Protein AF-A0A5B0LUA9-F1 (afdb_monomer)

Sequence (240 aa):
MILHYDILYLCTLTIVLAIPSPAPHPFPKIEVAESDEIAIFNAKPCFILGPGRVPFKPNPEVTCIEDGVRMIPPIPELSYKGINYSAIHYRPNLITTPVMSAFQIFAIDNTKRVPEQITFLTNSRELYISMDIAIRSLGNQLPYSGGHVRNSRAISKVLDFQIARLEAKIPAIEKALENMLNYCANCSVKERFDIIMRAGESGIIVDRFLDNLDKIGCLTKDQCEEEKKKLNTVKKPPSR

InterPro domains:
  IPR055567 Domain of unknown function DUF7143 [PF23631] (60-191)

pLDDT: mean 77.66, std 20.09, range [31.91, 98.25]

Solvent-accessible surface area (backbone atoms only — not comparable to full-atom values): 14651 Å² total; per-residue (Å²): 135,86,88,76,90,80,90,84,89,81,89,82,85,80,80,80,77,81,73,82,75,78,75,82,72,80,72,80,74,78,70,73,68,80,68,67,75,81,68,76,74,71,76,74,55,80,55,57,75,42,90,32,67,64,90,62,90,77,68,82,78,52,44,64,35,83,92,44,64,49,86,57,73,90,44,54,17,41,36,37,98,91,44,48,42,65,82,70,53,75,74,90,47,101,86,45,54,64,54,58,42,36,52,65,76,63,62,78,58,79,90,59,73,46,69,66,57,49,51,51,43,53,47,52,32,50,50,34,51,51,46,37,37,22,46,33,6,34,35,88,77,35,83,66,32,71,58,54,41,52,46,34,50,27,35,36,27,51,36,51,24,49,45,24,50,58,70,62,41,62,74,53,27,53,54,24,46,56,54,29,53,69,55,40,64,88,50,51,63,65,56,54,48,55,51,46,53,56,46,36,77,66,73,46,82,47,63,71,57,53,72,43,30,50,78,64,73,51,63,53,58,68,64,54,52,53,53,52,52,55,53,56,59,70,72,48,73,84,87,124

Mean predicted aligned error: 13.71 Å

Nearest PDB structures (foldseek):
  7aoi-assembly1_XI  TM=3.829E-01  e=9.136E+00  Trypanosoma brucei

Secondary structure (DSSP, 8-state):
------------------PPPPP-------------GGGTT-PPPTT--SSS---SPPPTT-EEETTS--SSTTSPEEEETTEEHHHH----BTTB-HHHHHHHHT---TTS--HHHHHHHHHHHHHHHHHHHHHHHHGGGSTTHHHHHHHHHHHHHHHHHHHHHHHT-HHHHHHHHHHHHHH-TT--HHHHHHHHHHHHTTT---HHHHTTGGGGTS--HHHHHHHHHHHHHHHS----

Foldseek 3Di:
DDDDDDDDDDDDDDDDPPDPDPDDDPDPPPPPPPPPPVVVDPPDAPLLDAQFDQPDDADNQKHFDCPDDCPFPPGGWIDHPHDILVLQPQDDDPPDDLLVSLCVSLPDDLVDLDVVSLVVLVRNLSSLSSQLSSLRSCPPVGPPSVVSNLSSVLSNLSSQLSSCLSVLDQVSNVVSLVSNLLSCLVPAPVRNLVSLVVSVVSVHPSVVVLCCNVVSHYDDSVVSVVVVVVVVVVPDDPDD

Structure (mmCIF, N/CA/C/O backbone):
data_AF-A0A5B0LUA9-F1
#
_entry.id   AF-A0A5B0LUA9-F1
#
loop_
_atom_site.group_PDB
_atom_site.id
_atom_site.type_symbol
_atom_site.label_atom_id
_atom_site.label_alt_id
_atom_site.label_comp_id
_atom_site.label_asym_id
_atom_site.label_entity_id
_atom_site.label_seq_id
_atom_site.pdbx_PDB_ins_code
_atom_site.Cartn_x
_atom_site.Cartn_y
_atom_site.Cartn_z
_atom_site.occupancy
_atom_site.B_iso_or_equiv
_atom_site.auth_seq_id
_atom_site.auth_comp_id
_atom_site.auth_asym_id
_atom_site.auth_atom_id
_atom_site.pdbx_PDB_model_num
ATOM 1 N N . MET A 1 1 ? 89.322 44.437 -43.374 1.00 35.12 1 MET A N 1
ATOM 2 C CA . MET A 1 1 ? 89.812 45.108 -42.148 1.00 35.12 1 MET A CA 1
ATOM 3 C C . MET A 1 1 ? 88.724 44.923 -41.108 1.00 35.12 1 MET A C 1
ATOM 5 O O . MET A 1 1 ? 87.675 45.517 -41.277 1.00 35.12 1 MET A O 1
ATOM 9 N N . ILE A 1 2 ? 88.725 43.882 -40.274 1.00 36.84 2 ILE A N 1
ATOM 10 C CA . ILE A 1 2 ? 89.653 43.496 -39.188 1.00 36.84 2 ILE A CA 1
ATOM 11 C C . ILE A 1 2 ? 89.905 44.621 -38.174 1.00 36.84 2 ILE A C 1
ATOM 13 O O . ILE A 1 2 ? 90.398 45.678 -38.558 1.00 36.84 2 ILE A O 1
ATOM 17 N N . LEU A 1 3 ? 89.671 44.234 -36.911 1.00 33.69 3 LEU A N 1
ATOM 18 C CA . LEU A 1 3 ? 90.106 44.771 -35.616 1.00 33.69 3 LEU A CA 1
ATOM 19 C C . LEU A 1 3 ? 89.147 45.780 -34.970 1.00 33.69 3 LEU A C 1
ATOM 21 O O . LEU A 1 3 ? 88.767 46.750 -35.603 1.00 33.69 3 LEU A O 1
ATOM 25 N N . HIS A 1 4 ? 88.770 45.683 -33.696 1.00 31.91 4 HIS A N 1
ATOM 26 C CA . HIS A 1 4 ? 88.923 44.699 -32.609 1.00 31.91 4 HIS A CA 1
ATOM 27 C C . HIS A 1 4 ? 88.473 45.448 -31.333 1.00 31.91 4 HIS A C 1
ATOM 29 O O . HIS A 1 4 ? 88.716 46.648 -31.274 1.00 31.91 4 HIS A O 1
ATOM 35 N N . TYR A 1 5 ? 87.849 44.739 -30.376 1.00 38.62 5 TYR A N 1
ATOM 36 C CA . TYR A 1 5 ? 88.167 44.727 -28.929 1.00 38.62 5 TYR A CA 1
ATOM 37 C C . TYR A 1 5 ? 88.458 46.070 -28.217 1.00 38.62 5 TYR A C 1
ATOM 39 O O . TYR A 1 5 ? 89.255 46.872 -28.670 1.00 38.62 5 TYR A O 1
ATOM 47 N N . ASP A 1 6 ? 88.045 46.348 -26.990 1.00 40.44 6 ASP A N 1
ATOM 48 C CA . ASP A 1 6 ? 87.238 45.689 -25.969 1.00 40.44 6 ASP A CA 1
ATOM 49 C C . ASP A 1 6 ? 87.252 46.663 -24.765 1.00 40.44 6 ASP A C 1
ATOM 51 O O . ASP A 1 6 ? 88.168 47.477 -24.649 1.00 40.44 6 ASP A O 1
ATOM 55 N N . ILE A 1 7 ? 86.304 46.491 -23.838 1.00 47.94 7 ILE A N 1
ATOM 56 C CA . ILE A 1 7 ? 86.423 46.800 -22.395 1.00 47.94 7 ILE A CA 1
ATOM 57 C C . ILE A 1 7 ? 86.539 48.289 -21.963 1.00 47.94 7 ILE A C 1
ATOM 59 O O . ILE A 1 7 ? 87.581 48.916 -22.100 1.00 47.94 7 ILE A O 1
ATOM 63 N N . LEU A 1 8 ? 85.529 48.799 -21.235 1.00 37.09 8 LEU A N 1
ATOM 64 C CA . LEU A 1 8 ? 85.637 49.025 -19.777 1.00 37.09 8 LEU A CA 1
ATOM 65 C C . LEU A 1 8 ? 84.304 49.436 -19.115 1.00 37.09 8 LEU A C 1
ATOM 67 O O . LEU A 1 8 ? 83.505 50.200 -19.645 1.00 37.09 8 LEU A O 1
ATOM 71 N N . TYR A 1 9 ? 84.132 48.877 -17.919 1.00 45.66 9 TYR A N 1
ATOM 72 C CA . TYR A 1 9 ? 83.071 48.991 -16.915 1.00 45.66 9 TYR A CA 1
ATOM 73 C C . TYR A 1 9 ? 82.571 50.407 -16.599 1.00 45.66 9 TYR A C 1
ATOM 75 O O . TYR A 1 9 ? 83.389 51.294 -16.382 1.00 45.66 9 TYR A O 1
ATOM 83 N N . LEU A 1 10 ? 81.266 50.557 -16.316 1.00 37.47 10 LEU A N 1
ATOM 84 C CA . LEU A 1 10 ? 80.820 51.489 -15.271 1.00 37.47 10 LEU A CA 1
ATOM 85 C C . LEU A 1 10 ? 79.489 51.087 -14.608 1.00 37.47 10 LEU A C 1
ATOM 87 O O . LEU A 1 10 ? 78.532 50.662 -15.249 1.00 37.47 10 LEU A O 1
ATOM 91 N N . CYS A 1 11 ? 79.508 51.218 -13.284 1.00 39.72 11 CYS A N 1
ATOM 92 C CA . CYS A 1 11 ? 78.552 50.816 -12.260 1.00 39.72 11 CYS A CA 1
ATOM 93 C C . CYS A 1 11 ? 77.076 51.151 -12.525 1.00 39.72 11 CYS A C 1
ATOM 95 O O . CYS A 1 11 ? 76.712 52.316 -12.672 1.00 39.72 11 CYS A O 1
ATOM 97 N N . THR A 1 12 ? 76.200 50.152 -12.392 1.00 40.69 12 THR A N 1
ATOM 98 C CA . THR A 1 12 ? 74.763 50.358 -12.168 1.00 40.69 12 THR A CA 1
ATOM 99 C C . THR A 1 12 ? 74.434 50.222 -10.685 1.00 40.69 12 THR A C 1
ATOM 101 O O . THR A 1 12 ? 74.541 49.143 -10.102 1.00 40.69 12 THR A O 1
ATOM 104 N N . LEU A 1 13 ? 74.022 51.336 -10.085 1.00 39.12 13 LEU A N 1
ATOM 105 C CA . LEU A 1 13 ? 73.438 51.426 -8.753 1.00 39.12 13 LEU A CA 1
ATOM 106 C C . LEU A 1 13 ? 72.007 50.848 -8.809 1.00 39.12 13 LEU A C 1
ATOM 108 O O . LEU A 1 13 ? 71.091 51.499 -9.305 1.00 39.12 13 LEU A O 1
ATOM 112 N N . THR A 1 14 ? 71.795 49.614 -8.353 1.00 42.12 14 THR A N 1
ATOM 113 C CA . THR A 1 14 ? 70.447 49.034 -8.222 1.00 42.12 14 THR A CA 1
ATOM 114 C C . THR A 1 14 ? 69.768 49.555 -6.960 1.00 42.12 14 THR A C 1
ATOM 116 O O . THR A 1 14 ? 70.133 49.180 -5.847 1.00 42.12 14 THR A O 1
ATOM 119 N N . ILE A 1 15 ? 68.749 50.397 -7.134 1.00 44.16 15 ILE A N 1
ATOM 120 C CA . ILE A 1 15 ? 67.769 50.705 -6.091 1.00 44.16 15 ILE A CA 1
ATOM 121 C C . ILE A 1 15 ? 66.898 49.456 -5.912 1.00 44.16 15 ILE A C 1
ATOM 123 O O . ILE A 1 15 ? 66.115 49.100 -6.790 1.00 44.16 15 ILE A O 1
ATOM 127 N N . VAL A 1 16 ? 67.052 48.776 -4.777 1.00 39.34 16 VAL A N 1
ATOM 128 C CA . VAL A 1 16 ? 66.155 47.697 -4.354 1.00 39.34 16 VAL A CA 1
ATOM 129 C C . VAL A 1 16 ? 64.857 48.340 -3.867 1.00 39.34 16 VAL A C 1
ATOM 131 O O . VAL A 1 16 ? 64.776 48.831 -2.744 1.00 39.34 16 VAL A O 1
ATOM 134 N N . LEU A 1 17 ? 63.829 48.352 -4.716 1.00 43.41 17 LEU A N 1
ATOM 135 C CA . LEU A 1 17 ? 62.452 48.503 -4.256 1.00 43.41 17 LEU A CA 1
ATOM 136 C C . LEU A 1 17 ? 62.061 47.191 -3.572 1.00 43.41 17 LEU A C 1
ATOM 138 O O . LEU A 1 17 ? 61.863 4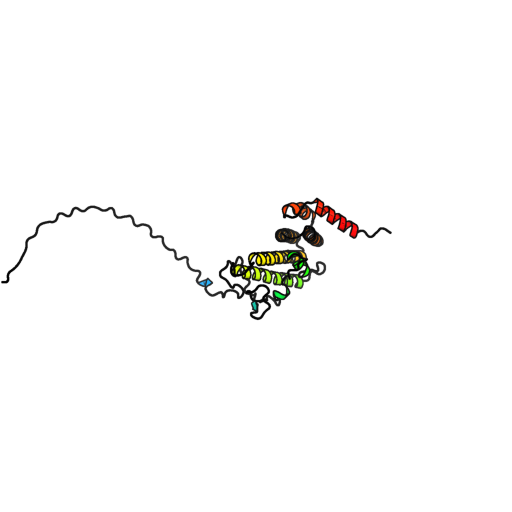6.170 -4.229 1.00 43.41 17 LEU A O 1
ATOM 142 N N . ALA A 1 18 ? 61.984 47.214 -2.242 1.00 43.72 18 ALA A N 1
ATOM 143 C CA . ALA A 1 18 ? 61.381 46.143 -1.467 1.00 43.72 18 ALA A CA 1
ATOM 144 C C . ALA A 1 18 ? 59.883 46.085 -1.804 1.00 43.72 18 ALA A C 1
ATOM 146 O O . ALA A 1 18 ? 59.077 46.839 -1.261 1.00 43.72 18 ALA A O 1
ATOM 147 N N . ILE A 1 19 ? 59.518 45.208 -2.737 1.00 50.66 19 ILE A N 1
ATOM 148 C CA . ILE A 1 19 ? 58.130 44.807 -2.949 1.00 50.66 19 ILE A CA 1
ATOM 149 C C . ILE A 1 19 ? 57.749 43.953 -1.731 1.00 50.66 19 ILE A C 1
ATOM 151 O O . I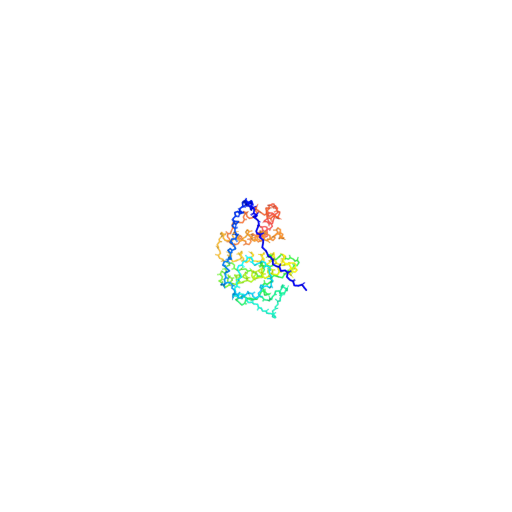LE A 1 19 ? 58.421 42.948 -1.481 1.00 50.66 19 ILE A O 1
ATOM 155 N N . PRO A 1 20 ? 56.721 44.316 -0.943 1.00 45.19 20 PRO A N 1
ATOM 156 C CA . PRO A 1 20 ? 56.248 43.442 0.116 1.00 45.19 20 PRO A CA 1
ATOM 157 C C . PRO A 1 20 ? 55.738 42.146 -0.521 1.00 45.19 20 PRO A C 1
ATOM 159 O O . PRO A 1 20 ? 54.839 42.163 -1.362 1.00 45.19 20 PRO A O 1
ATOM 162 N N . SER A 1 21 ? 56.358 41.029 -0.142 1.00 49.06 21 SER A N 1
ATOM 163 C CA . SER A 1 21 ? 55.933 39.694 -0.554 1.00 49.06 21 SER A CA 1
ATOM 164 C C . SER A 1 21 ? 54.467 39.495 -0.149 1.00 49.06 21 SER A C 1
ATOM 166 O O . SER A 1 21 ? 54.148 39.701 1.028 1.00 49.06 21 SER A O 1
ATOM 168 N N . PRO A 1 22 ? 53.558 39.122 -1.067 1.00 50.00 22 PRO A N 1
ATOM 169 C CA . PRO A 1 22 ? 52.208 38.765 -0.673 1.00 50.00 22 PRO A CA 1
ATOM 170 C C . PRO A 1 22 ? 52.293 37.538 0.238 1.00 50.00 22 PRO A C 1
ATOM 172 O O . PRO A 1 22 ? 52.944 36.544 -0.089 1.00 50.00 22 PRO A O 1
ATOM 175 N N . ALA A 1 23 ? 51.671 37.636 1.414 1.00 56.00 23 ALA A N 1
ATOM 176 C CA . ALA A 1 23 ? 51.556 36.518 2.338 1.00 56.00 23 ALA A CA 1
ATOM 177 C C . ALA A 1 23 ? 51.002 35.290 1.590 1.00 56.00 23 ALA A C 1
ATOM 179 O O . ALA A 1 23 ? 50.095 35.450 0.767 1.00 56.00 23 ALA A O 1
ATOM 180 N N . PRO A 1 24 ? 51.522 34.076 1.844 1.00 47.47 24 PRO A N 1
ATOM 181 C CA . PRO A 1 24 ? 51.026 32.883 1.182 1.00 47.47 24 PRO A CA 1
ATOM 182 C C . PRO A 1 24 ? 49.555 32.719 1.555 1.00 47.47 24 PRO A C 1
ATOM 184 O O . PRO A 1 24 ? 49.213 32.485 2.715 1.00 47.47 24 PRO A O 1
ATOM 187 N N . HIS A 1 25 ? 48.675 32.888 0.571 1.00 51.12 25 HIS A N 1
ATOM 188 C CA . HIS A 1 25 ? 47.280 32.533 0.742 1.00 51.12 25 HIS A CA 1
ATOM 189 C C . HIS A 1 25 ? 47.224 31.050 1.123 1.00 51.12 25 HIS A C 1
ATOM 191 O O . HIS A 1 25 ? 47.901 30.240 0.481 1.00 51.12 25 HIS A O 1
ATOM 197 N N . PRO A 1 26 ? 46.456 30.669 2.157 1.00 47.72 26 PRO A N 1
ATOM 198 C CA . PRO A 1 26 ? 46.213 29.266 2.414 1.00 47.72 26 PRO A CA 1
ATOM 199 C C . PRO A 1 26 ? 45.517 28.717 1.173 1.00 47.72 26 PRO A C 1
ATOM 201 O O . PRO A 1 26 ? 44.379 29.080 0.873 1.00 47.72 26 PRO A O 1
ATOM 204 N N . PHE A 1 27 ? 46.224 27.881 0.412 1.00 45.47 27 PHE A N 1
ATOM 205 C CA . PHE A 1 27 ? 45.580 27.054 -0.591 1.00 45.47 27 PHE A CA 1
ATOM 206 C C . PHE A 1 27 ? 44.467 26.301 0.138 1.00 45.47 27 PHE A C 1
ATOM 208 O O . PHE A 1 27 ? 44.760 25.674 1.164 1.00 45.47 27 PHE A O 1
ATOM 215 N N . PRO A 1 28 ? 43.205 26.368 -0.320 1.00 44.19 28 PRO A N 1
ATOM 216 C CA . PRO A 1 28 ? 42.207 25.459 0.199 1.00 44.19 28 PRO A CA 1
ATOM 217 C C . PRO A 1 28 ? 42.764 24.060 -0.045 1.00 44.19 28 PRO A C 1
ATOM 219 O O . PRO A 1 28 ? 42.978 23.662 -1.192 1.00 44.19 28 PRO A O 1
ATOM 222 N N . LYS A 1 29 ? 43.080 23.338 1.036 1.00 39.50 29 LYS A N 1
ATOM 223 C CA . LYS A 1 29 ? 43.272 21.899 0.943 1.00 39.50 29 LYS A CA 1
ATOM 224 C C . LYS A 1 29 ? 41.968 21.389 0.361 1.00 39.50 29 LYS A C 1
ATOM 226 O O . LYS A 1 29 ? 40.935 21.423 1.024 1.00 39.50 29 LYS A O 1
ATOM 231 N N . ILE A 1 30 ? 42.018 20.973 -0.896 1.00 46.19 30 ILE A N 1
ATOM 232 C CA . ILE A 1 30 ? 41.045 20.030 -1.405 1.00 46.19 30 ILE A CA 1
ATOM 233 C C . ILE A 1 30 ? 41.337 18.775 -0.593 1.00 46.19 30 ILE A C 1
ATOM 235 O O . ILE A 1 30 ? 42.221 17.989 -0.927 1.00 46.19 30 ILE A O 1
ATOM 239 N N . GLU A 1 31 ? 40.667 18.650 0.549 1.00 41.91 31 GLU A N 1
ATOM 240 C CA . GLU A 1 31 ? 40.400 17.339 1.097 1.00 41.91 31 GLU A CA 1
ATOM 241 C C . GLU A 1 31 ? 39.567 16.666 0.018 1.00 41.91 31 GLU A C 1
ATOM 243 O O . GLU A 1 31 ? 38.392 16.974 -0.189 1.00 41.91 31 GLU A O 1
ATOM 248 N N . VAL A 1 32 ? 40.239 15.827 -0.768 1.00 41.59 32 VAL A N 1
ATOM 249 C CA . VAL A 1 32 ? 39.565 14.759 -1.481 1.00 41.59 32 VAL A CA 1
ATOM 250 C C . VAL A 1 32 ? 38.839 14.025 -0.370 1.00 41.59 32 VAL A C 1
ATOM 252 O O . VAL A 1 32 ? 39.477 13.345 0.431 1.00 41.59 32 VAL A O 1
ATOM 255 N N . ALA A 1 33 ? 37.535 14.287 -0.243 1.00 42.03 33 ALA A N 1
ATOM 256 C CA . ALA A 1 33 ? 36.669 13.467 0.575 1.00 42.03 33 ALA A CA 1
ATOM 257 C C . ALA A 1 33 ? 37.007 12.040 0.166 1.00 42.03 33 ALA A C 1
ATOM 259 O O . ALA A 1 33 ? 36.925 11.747 -1.030 1.00 42.03 33 ALA A O 1
ATOM 260 N N . GLU A 1 34 ? 37.496 11.240 1.118 1.00 43.84 34 GLU A N 1
ATOM 261 C CA . GLU A 1 34 ? 37.688 9.806 0.947 1.00 43.84 34 GLU A CA 1
ATOM 262 C C . GLU A 1 34 ? 36.437 9.313 0.236 1.00 43.84 34 GLU A C 1
ATOM 264 O O . GLU A 1 34 ? 35.340 9.299 0.799 1.00 43.84 34 GLU A O 1
ATOM 269 N N . SER A 1 35 ? 36.566 9.061 -1.067 1.00 43.12 35 SER A N 1
ATOM 270 C CA . SER A 1 35 ? 35.481 8.464 -1.802 1.00 43.12 35 SER A CA 1
ATOM 271 C C . SER A 1 35 ? 35.320 7.118 -1.140 1.00 43.12 35 SER A C 1
ATOM 273 O O . SER A 1 35 ? 36.295 6.372 -1.072 1.00 43.12 35 SER A O 1
ATOM 275 N N . ASP A 1 36 ? 34.131 6.842 -0.617 1.00 46.66 36 ASP A N 1
ATOM 276 C CA . ASP A 1 36 ? 33.714 5.512 -0.203 1.00 46.66 36 ASP A CA 1
ATOM 277 C C . ASP A 1 36 ? 33.923 4.553 -1.391 1.00 46.66 36 ASP A C 1
ATOM 279 O O . ASP A 1 36 ? 32.999 4.244 -2.143 1.00 46.66 36 ASP A O 1
ATOM 283 N N . GLU A 1 37 ? 35.150 4.066 -1.591 1.00 42.25 37 GLU A N 1
ATOM 284 C CA . GLU A 1 37 ? 35.512 3.113 -2.644 1.00 42.25 37 GLU A CA 1
ATOM 285 C C . GLU A 1 37 ? 34.821 1.756 -2.410 1.00 42.25 37 GLU A C 1
ATOM 287 O O . GLU A 1 37 ? 34.781 0.896 -3.286 1.00 42.25 37 GLU A O 1
ATOM 292 N N . ILE A 1 38 ? 34.160 1.594 -1.259 1.00 42.91 38 ILE A N 1
ATOM 293 C CA . ILE A 1 38 ? 33.311 0.454 -0.905 1.00 42.91 38 ILE A CA 1
ATOM 294 C C . ILE A 1 38 ? 31.901 0.570 -1.531 1.00 42.91 38 ILE A C 1
ATOM 296 O O . ILE A 1 38 ? 31.189 -0.427 -1.650 1.00 42.91 38 ILE A O 1
ATOM 300 N N . ALA A 1 39 ? 31.484 1.747 -2.016 1.00 44.09 39 ALA A N 1
ATOM 301 C CA . ALA A 1 39 ? 30.194 1.926 -2.693 1.00 44.09 39 ALA A CA 1
ATOM 302 C C . ALA A 1 39 ? 30.198 1.495 -4.178 1.00 44.09 39 ALA A C 1
ATOM 304 O O . ALA A 1 39 ? 29.146 1.504 -4.820 1.00 44.09 39 ALA A O 1
ATOM 305 N N . ILE A 1 40 ? 31.351 1.101 -4.733 1.00 45.41 40 ILE A N 1
ATOM 306 C CA . ILE A 1 40 ? 31.566 0.990 -6.187 1.00 45.41 40 ILE A CA 1
ATOM 307 C C . ILE A 1 40 ? 30.967 -0.290 -6.822 1.00 45.41 40 ILE A C 1
ATOM 309 O O . ILE A 1 40 ? 30.791 -0.325 -8.037 1.00 45.41 40 ILE A O 1
ATOM 313 N N . PHE A 1 41 ? 30.538 -1.308 -6.058 1.00 51.69 41 PHE A N 1
ATOM 314 C CA . PHE A 1 41 ? 30.048 -2.576 -6.651 1.00 51.69 41 PHE A CA 1
ATOM 315 C C . PHE A 1 41 ? 28.725 -3.137 -6.120 1.00 51.69 41 PHE A C 1
ATOM 317 O O . PHE A 1 41 ? 28.401 -4.294 -6.390 1.00 51.69 41 PHE A O 1
ATOM 324 N N . ASN A 1 42 ? 27.895 -2.347 -5.438 1.00 56.69 42 ASN A N 1
ATOM 325 C CA . ASN A 1 42 ? 26.506 -2.772 -5.263 1.00 56.69 42 ASN A CA 1
ATOM 326 C C . ASN A 1 42 ? 25.740 -2.459 -6.546 1.00 56.69 42 ASN A C 1
ATOM 328 O O . ASN A 1 42 ? 25.365 -1.311 -6.793 1.00 56.69 42 ASN A O 1
ATOM 332 N N . ALA A 1 43 ? 25.535 -3.489 -7.373 1.00 74.12 43 ALA A N 1
ATOM 333 C CA . ALA A 1 43 ? 24.696 -3.393 -8.557 1.00 74.12 43 ALA A CA 1
ATOM 334 C C . ALA A 1 43 ? 23.357 -2.754 -8.171 1.00 74.12 43 ALA A C 1
ATOM 336 O O . ALA A 1 43 ? 22.664 -3.192 -7.249 1.00 74.12 43 ALA A O 1
ATOM 337 N N . LYS A 1 44 ? 23.029 -1.664 -8.861 1.00 84.44 44 LYS A N 1
ATOM 338 C CA . LYS A 1 44 ? 21.785 -0.932 -8.664 1.00 84.44 44 LYS A CA 1
ATOM 339 C C . LYS A 1 44 ? 20.607 -1.904 -8.854 1.00 84.44 44 LYS A C 1
ATOM 341 O O . LYS A 1 44 ? 20.606 -2.625 -9.852 1.00 84.44 44 LYS A O 1
ATOM 346 N N . PRO A 1 45 ? 19.607 -1.928 -7.953 1.00 91.31 45 PRO A N 1
ATOM 347 C CA . PRO A 1 45 ? 18.424 -2.756 -8.150 1.00 91.31 45 PRO A CA 1
ATOM 348 C C . PRO A 1 45 ? 17.777 -2.484 -9.511 1.00 91.31 45 PRO A C 1
ATOM 350 O O . PRO A 1 45 ? 17.690 -1.333 -9.945 1.00 91.31 45 PRO A O 1
ATOM 353 N N . CYS A 1 46 ? 17.305 -3.548 -10.158 1.00 92.81 46 CYS A N 1
ATOM 354 C CA . CYS A 1 46 ? 16.828 -3.550 -11.546 1.00 92.81 46 CYS A CA 1
ATOM 355 C C . CYS A 1 46 ? 15.697 -2.544 -11.832 1.00 92.81 46 CYS A C 1
ATOM 357 O O . CYS A 1 46 ? 15.529 -2.094 -12.959 1.00 92.81 46 CYS A O 1
ATOM 359 N N . PHE A 1 47 ? 14.937 -2.147 -10.809 1.00 94.00 47 PHE A N 1
ATOM 360 C CA . PHE A 1 47 ? 13.814 -1.217 -10.928 1.00 94.00 47 PHE A CA 1
ATOM 361 C C . PHE A 1 47 ? 14.203 0.255 -10.752 1.00 94.00 47 PHE A C 1
ATOM 363 O O . PHE A 1 47 ? 13.360 1.138 -10.901 1.00 94.00 47 PHE A O 1
ATOM 370 N N . ILE A 1 48 ? 15.465 0.557 -10.436 1.00 94.06 48 ILE A N 1
ATOM 371 C CA . ILE A 1 48 ? 15.939 1.937 -10.368 1.00 94.06 48 ILE A CA 1
ATOM 372 C C . ILE A 1 48 ? 16.498 2.307 -11.743 1.00 94.06 48 ILE A C 1
ATOM 374 O O . ILE A 1 48 ? 17.660 2.056 -12.054 1.00 94.06 48 ILE A O 1
ATOM 378 N N . LEU A 1 49 ? 15.676 2.933 -12.575 1.00 90.38 49 LEU A N 1
ATOM 379 C CA . LEU A 1 49 ? 15.952 3.090 -14.007 1.00 90.38 49 LEU A CA 1
ATOM 380 C C . LEU A 1 49 ? 16.595 4.428 -14.380 1.00 90.38 49 LEU A C 1
ATOM 382 O O . LEU A 1 49 ? 17.328 4.503 -15.360 1.00 90.38 49 LEU A O 1
ATOM 386 N N . GLY A 1 50 ? 16.362 5.481 -13.596 1.00 88.50 50 GLY A N 1
ATOM 387 C CA . GLY A 1 50 ? 16.860 6.823 -13.906 1.00 88.50 50 GLY A CA 1
ATOM 388 C C . GLY A 1 50 ? 17.810 7.406 -12.851 1.00 88.50 50 GLY A C 1
ATOM 389 O O . GLY A 1 50 ? 18.158 6.723 -11.875 1.00 88.50 50 GLY A O 1
ATOM 390 N N . PRO A 1 51 ? 18.244 8.666 -13.052 1.00 86.62 51 PRO A N 1
ATOM 391 C CA . PRO A 1 51 ? 19.130 9.405 -12.148 1.00 86.62 51 PRO A CA 1
ATOM 392 C C . PRO A 1 51 ? 18.381 10.136 -11.016 1.00 86.62 51 PRO A C 1
ATOM 394 O O . PRO A 1 51 ? 18.988 10.869 -10.237 1.00 86.62 51 PRO A O 1
ATOM 397 N N . GLY A 1 52 ? 17.055 10.006 -10.950 1.00 84.06 52 GLY A N 1
ATOM 398 C CA . GLY A 1 52 ? 16.214 10.646 -9.947 1.00 84.06 52 GLY A CA 1
ATOM 399 C C . GLY A 1 52 ? 16.525 10.186 -8.522 1.00 84.06 52 GLY A C 1
ATOM 400 O O . GLY A 1 52 ? 17.137 9.144 -8.284 1.00 84.06 52 GLY A O 1
ATOM 401 N N . ARG A 1 53 ? 16.089 10.986 -7.544 1.00 84.69 53 ARG A N 1
ATOM 402 C CA . ARG A 1 53 ? 16.380 10.733 -6.127 1.00 84.69 53 ARG A CA 1
ATOM 403 C C . ARG A 1 53 ? 15.683 9.465 -5.641 1.00 84.69 53 ARG A C 1
ATOM 405 O O . ARG A 1 53 ? 14.471 9.325 -5.792 1.00 84.69 53 ARG A O 1
ATOM 412 N N . VAL A 1 54 ? 16.442 8.616 -4.957 1.00 86.31 54 VAL A N 1
ATOM 413 C CA . VAL A 1 54 ? 15.962 7.409 -4.279 1.00 86.31 54 VAL A CA 1
ATOM 414 C C . VAL A 1 54 ? 15.778 7.746 -2.793 1.00 86.31 54 VAL A C 1
ATOM 416 O O . VAL A 1 54 ? 16.764 7.859 -2.071 1.00 86.31 54 VAL A O 1
ATOM 419 N N . PRO A 1 55 ? 14.542 8.007 -2.325 1.00 77.06 55 PRO A N 1
ATOM 420 C CA . PRO A 1 55 ? 14.310 8.589 -0.998 1.00 77.06 55 PRO A CA 1
ATOM 421 C C . PRO A 1 55 ? 14.491 7.606 0.167 1.00 77.06 55 PRO A C 1
ATOM 423 O O . PRO A 1 55 ? 14.568 8.043 1.312 1.00 77.06 55 PRO A O 1
ATOM 426 N N . PHE A 1 56 ? 14.519 6.299 -0.103 1.00 85.06 56 PHE A N 1
ATOM 427 C CA . PHE A 1 56 ? 14.627 5.240 0.900 1.00 85.06 56 PHE A CA 1
ATOM 428 C C . PHE A 1 56 ? 15.557 4.139 0.394 1.00 85.06 56 PHE A C 1
ATOM 430 O O . PHE A 1 56 ? 15.717 3.977 -0.816 1.00 85.06 56 PHE A O 1
ATOM 437 N N . LYS A 1 57 ? 16.142 3.363 1.313 1.00 89.88 57 LYS A N 1
ATOM 438 C CA . LYS A 1 57 ? 16.984 2.217 0.956 1.00 89.88 57 LYS A CA 1
ATOM 439 C C . LYS A 1 57 ? 16.139 1.183 0.190 1.00 89.88 57 LYS A C 1
ATOM 441 O O . LYS A 1 57 ? 15.149 0.716 0.752 1.00 89.88 57 LYS A O 1
ATOM 446 N N . PRO A 1 58 ? 16.495 0.834 -1.058 1.00 91.62 58 PRO A N 1
ATOM 447 C CA . PRO A 1 58 ? 15.764 -0.171 -1.817 1.00 91.62 58 PRO A CA 1
ATOM 448 C C . PRO A 1 58 ? 15.966 -1.554 -1.199 1.00 91.62 58 PRO A C 1
ATOM 450 O O . PRO A 1 58 ? 17.051 -1.860 -0.695 1.00 91.62 58 PRO A O 1
ATOM 453 N N . ASN A 1 59 ? 14.938 -2.397 -1.264 1.00 93.69 59 ASN A N 1
ATOM 454 C CA . ASN A 1 59 ? 15.074 -3.797 -0.895 1.00 93.69 59 ASN A CA 1
ATOM 455 C C . ASN A 1 59 ? 15.755 -4.571 -2.042 1.00 93.69 59 ASN A C 1
ATOM 457 O O . ASN A 1 59 ? 15.191 -4.644 -3.136 1.00 93.69 59 ASN A O 1
ATOM 461 N N . PRO A 1 60 ? 16.953 -5.146 -1.819 1.00 91.50 60 PRO A N 1
ATOM 462 C CA . PRO A 1 60 ? 17.682 -5.875 -2.856 1.00 91.50 60 PRO A CA 1
ATOM 463 C C . PRO A 1 60 ? 17.028 -7.211 -3.240 1.00 91.50 60 PRO A C 1
ATOM 465 O O . PRO A 1 60 ? 17.392 -7.786 -4.258 1.00 91.50 60 PRO A O 1
ATOM 468 N N . GLU A 1 61 ? 16.079 -7.717 -2.448 1.00 95.00 61 GLU A N 1
ATOM 469 C CA . GLU A 1 61 ? 15.372 -8.972 -2.731 1.00 95.00 61 GLU A CA 1
ATOM 470 C C . GLU A 1 61 ? 14.208 -8.812 -3.723 1.00 95.00 61 GLU A C 1
ATOM 472 O O . GLU A 1 61 ? 13.620 -9.811 -4.142 1.00 95.00 61 GLU A O 1
ATOM 477 N N . VAL A 1 62 ? 13.842 -7.578 -4.086 1.00 96.88 62 VAL A N 1
ATOM 478 C CA . VAL A 1 62 ? 12.824 -7.326 -5.113 1.00 96.88 62 VAL A CA 1
ATOM 479 C C . VAL A 1 62 ? 13.444 -7.540 -6.488 1.00 96.88 62 VAL A C 1
ATOM 481 O O . VAL A 1 62 ? 14.438 -6.905 -6.843 1.00 96.88 62 VAL A O 1
ATOM 484 N N . THR A 1 63 ? 12.841 -8.431 -7.269 1.00 97.19 63 THR A N 1
ATOM 485 C CA . THR A 1 63 ? 13.315 -8.802 -8.604 1.00 97.19 63 THR A CA 1
ATOM 486 C C . THR A 1 63 ? 12.471 -8.146 -9.690 1.00 97.19 63 THR A C 1
ATOM 488 O O . THR A 1 63 ? 11.329 -7.747 -9.454 1.00 97.19 63 THR A O 1
ATOM 491 N N . CYS A 1 64 ? 13.037 -8.038 -10.893 1.00 97.00 64 CYS A N 1
ATOM 492 C CA . CYS A 1 64 ? 12.342 -7.534 -12.071 1.00 97.00 64 CYS A CA 1
ATOM 493 C C . CYS A 1 64 ? 12.102 -8.662 -13.068 1.00 97.00 64 CYS A C 1
ATOM 495 O O . CYS A 1 64 ? 12.972 -9.505 -13.281 1.00 97.00 64 CYS A O 1
ATOM 497 N N . ILE A 1 65 ? 10.928 -8.652 -13.691 1.00 96.44 65 ILE A N 1
ATOM 498 C CA . ILE A 1 65 ? 10.556 -9.563 -14.769 1.00 96.44 65 ILE A CA 1
ATOM 499 C C . ILE A 1 65 ? 10.462 -8.724 -16.048 1.00 96.44 65 ILE A C 1
ATOM 501 O O . ILE A 1 65 ? 9.526 -7.939 -16.216 1.00 96.44 65 ILE A O 1
ATOM 505 N N . GLU A 1 66 ? 11.450 -8.867 -16.934 1.00 89.69 66 GLU A N 1
ATOM 506 C CA . GLU A 1 66 ? 11.593 -8.037 -18.145 1.00 89.69 66 GLU A CA 1
ATOM 507 C C . GLU A 1 66 ? 10.394 -8.159 -19.099 1.00 89.69 66 GLU A C 1
ATOM 509 O O . GLU A 1 66 ? 9.866 -7.144 -19.575 1.00 89.69 66 GLU A O 1
ATOM 514 N N . ASP A 1 67 ? 9.913 -9.391 -19.288 1.00 91.19 67 ASP A N 1
ATOM 515 C CA . ASP A 1 67 ? 8.764 -9.742 -20.136 1.00 91.19 67 ASP A CA 1
ATOM 516 C C . ASP A 1 67 ? 7.432 -9.785 -19.355 1.00 91.19 67 ASP A C 1
ATOM 518 O O . ASP A 1 67 ? 6.444 -10.370 -19.800 1.00 91.19 67 ASP A O 1
ATOM 522 N N . GLY A 1 68 ? 7.396 -9.196 -18.153 1.00 92.25 68 GLY A N 1
ATOM 523 C CA . GLY A 1 68 ? 6.205 -9.142 -17.303 1.00 92.25 68 GLY A CA 1
ATOM 524 C C . GLY A 1 68 ? 5.243 -7.995 -17.640 1.00 92.25 68 GLY A C 1
ATOM 525 O O . GLY A 1 68 ? 5.507 -7.138 -18.488 1.00 92.25 68 GLY A O 1
ATOM 526 N N . VAL A 1 69 ? 4.104 -7.947 -16.939 1.00 94.62 69 VAL A N 1
ATOM 527 C CA . VAL A 1 69 ? 3.082 -6.910 -17.146 1.00 94.62 69 VAL A CA 1
ATOM 528 C C . VAL A 1 69 ? 3.539 -5.583 -16.535 1.00 94.62 69 VAL A C 1
ATOM 530 O O . VAL A 1 69 ? 3.544 -5.377 -15.324 1.00 94.62 69 VAL A O 1
ATOM 533 N N . ARG A 1 70 ? 3.879 -4.618 -17.388 1.00 94.19 70 ARG A N 1
ATOM 534 C CA . ARG A 1 70 ? 4.324 -3.289 -16.947 1.00 94.19 70 ARG A CA 1
ATOM 535 C C . ARG A 1 70 ? 3.130 -2.407 -16.604 1.00 94.19 70 ARG A C 1
ATOM 537 O O . ARG A 1 70 ? 2.596 -1.714 -17.465 1.00 94.19 70 ARG A O 1
ATOM 5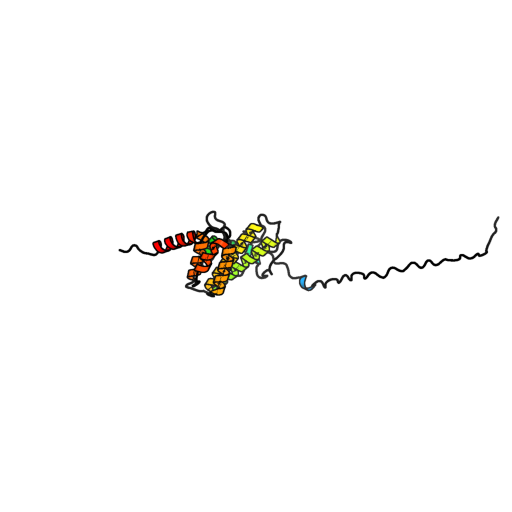44 N N . MET A 1 71 ? 2.729 -2.404 -15.333 1.00 93.81 71 MET A N 1
ATOM 545 C CA . MET A 1 71 ? 1.627 -1.550 -14.863 1.00 93.81 71 MET A CA 1
ATOM 546 C C . MET A 1 71 ? 1.935 -0.051 -14.999 1.00 93.81 71 MET A C 1
ATOM 548 O O . MET A 1 71 ? 1.021 0.750 -15.180 1.00 93.81 71 MET A O 1
ATOM 552 N N . ILE A 1 72 ? 3.216 0.333 -14.915 1.00 93.00 72 ILE A N 1
ATOM 553 C CA . ILE A 1 72 ? 3.690 1.713 -15.090 1.00 93.00 72 ILE A CA 1
ATOM 554 C C . ILE A 1 72 ? 4.927 1.698 -16.007 1.00 93.00 72 ILE A C 1
ATOM 556 O O . ILE A 1 72 ? 6.055 1.677 -15.515 1.00 93.00 72 ILE A O 1
ATOM 560 N N . PRO A 1 73 ? 4.762 1.680 -17.343 1.00 92.81 73 PRO A N 1
ATOM 561 C CA . PRO A 1 73 ? 5.896 1.718 -18.266 1.00 92.81 73 PRO A CA 1
ATOM 562 C C . PRO A 1 73 ? 6.742 2.997 -18.080 1.00 92.81 73 PRO A C 1
ATOM 564 O O . PRO A 1 73 ? 6.170 4.063 -17.852 1.00 92.81 73 PRO A O 1
ATOM 567 N N . PRO A 1 74 ? 8.085 2.937 -18.189 1.00 93.81 74 PRO A N 1
ATOM 568 C CA . PRO A 1 74 ? 8.901 1.794 -18.607 1.00 93.81 74 PRO A CA 1
ATOM 569 C C . PRO A 1 74 ? 9.331 0.858 -17.462 1.00 93.81 74 PRO A C 1
ATOM 571 O O . PRO A 1 74 ? 10.171 -0.005 -17.696 1.00 93.81 74 PRO A O 1
ATOM 574 N N . ILE A 1 75 ? 8.799 1.014 -16.244 1.00 95.44 75 ILE A N 1
ATOM 575 C CA . ILE A 1 75 ? 9.199 0.200 -15.088 1.00 95.44 75 ILE A CA 1
ATOM 576 C C . ILE A 1 75 ? 8.861 -1.276 -15.373 1.00 95.44 75 ILE A C 1
ATOM 578 O O . ILE A 1 75 ? 7.721 -1.554 -15.768 1.00 95.44 75 ILE A O 1
ATOM 582 N N . PRO A 1 76 ? 9.820 -2.216 -15.222 1.00 96.69 76 PRO A N 1
ATOM 583 C CA . PRO A 1 76 ? 9.547 -3.636 -15.405 1.00 96.69 76 PRO A CA 1
ATOM 584 C C . PRO A 1 76 ? 8.548 -4.135 -14.356 1.00 96.69 76 PRO A C 1
ATOM 586 O O . PRO A 1 76 ? 8.285 -3.480 -13.344 1.00 96.69 76 PRO A O 1
ATOM 589 N N . GLU A 1 77 ? 7.984 -5.316 -14.588 1.00 97.56 77 GLU A N 1
ATOM 590 C CA . GLU A 1 77 ? 7.189 -5.990 -13.564 1.00 97.56 77 GLU A CA 1
ATOM 591 C C . GLU A 1 77 ? 8.070 -6.294 -12.347 1.00 97.56 77 GLU A C 1
ATOM 593 O O . GLU A 1 77 ? 9.206 -6.738 -12.509 1.00 97.56 77 GLU A O 1
ATOM 598 N N . LEU A 1 78 ? 7.545 -6.072 -11.140 1.00 98.00 78 LEU A N 1
ATOM 599 C CA . LEU A 1 78 ? 8.277 -6.321 -9.899 1.00 98.00 78 LEU A CA 1
ATOM 600 C C . LEU A 1 78 ? 7.741 -7.580 -9.231 1.00 98.00 78 LEU A C 1
ATOM 602 O O . LEU A 1 78 ? 6.527 -7.762 -9.143 1.00 98.00 78 LEU A O 1
ATOM 606 N N . SER A 1 79 ? 8.632 -8.414 -8.702 1.00 98.06 79 SER A N 1
ATOM 607 C CA . SER A 1 79 ? 8.259 -9.596 -7.931 1.00 98.06 79 SER A CA 1
ATOM 608 C C . SER A 1 79 ? 8.968 -9.632 -6.585 1.00 98.06 79 SER A C 1
ATOM 610 O O . SER A 1 79 ? 10.137 -9.269 -6.457 1.00 98.06 79 SER A O 1
ATOM 612 N N . TYR A 1 80 ? 8.244 -10.058 -5.555 1.00 98.25 80 TYR A N 1
ATOM 613 C CA . TYR A 1 80 ? 8.783 -10.205 -4.211 1.00 98.25 80 TYR A CA 1
ATOM 614 C C . TYR A 1 80 ? 8.048 -11.307 -3.457 1.00 98.25 80 TYR A C 1
ATOM 616 O O . TYR A 1 80 ? 6.822 -11.283 -3.343 1.00 98.25 80 TYR A O 1
ATOM 624 N N . LYS A 1 81 ? 8.804 -12.289 -2.948 1.00 97.06 81 LYS A N 1
ATOM 625 C CA . LYS A 1 81 ? 8.288 -13.442 -2.182 1.00 97.06 81 LYS A CA 1
ATOM 626 C C . LYS A 1 81 ? 7.062 -14.111 -2.839 1.00 97.06 81 LYS A C 1
ATOM 628 O O . LYS A 1 81 ? 6.103 -14.462 -2.159 1.00 97.06 81 LYS A O 1
ATOM 633 N N . GLY A 1 82 ? 7.098 -14.273 -4.165 1.00 95.12 82 GLY A N 1
ATOM 634 C CA . GLY A 1 82 ? 6.044 -14.932 -4.947 1.00 95.12 82 GLY A CA 1
ATOM 635 C C . GLY A 1 82 ? 4.845 -14.050 -5.318 1.00 95.12 82 GLY A C 1
ATOM 636 O O . GLY A 1 82 ? 3.892 -14.554 -5.906 1.00 95.12 82 GLY A O 1
ATOM 637 N N . ILE A 1 83 ? 4.874 -12.753 -5.002 1.00 97.25 83 ILE A N 1
ATOM 638 C CA . ILE A 1 83 ? 3.843 -11.787 -5.397 1.00 97.25 83 ILE A CA 1
ATOM 639 C C . ILE A 1 83 ? 4.384 -10.945 -6.548 1.00 97.25 83 ILE A C 1
ATOM 641 O O . ILE A 1 83 ? 5.444 -10.339 -6.413 1.00 97.25 83 ILE A O 1
ATOM 645 N N . ASN A 1 84 ? 3.637 -10.867 -7.647 1.00 97.75 84 ASN A N 1
ATOM 646 C CA . ASN A 1 84 ? 3.909 -9.920 -8.728 1.00 97.75 84 ASN A CA 1
ATOM 647 C C . ASN A 1 84 ? 3.119 -8.631 -8.494 1.00 97.75 84 ASN A C 1
ATOM 649 O O . ASN A 1 84 ? 1.959 -8.676 -8.073 1.00 97.75 84 ASN A O 1
ATOM 653 N N . TYR A 1 85 ? 3.716 -7.480 -8.788 1.00 96.94 85 TYR A N 1
ATOM 654 C CA . TYR A 1 85 ? 3.083 -6.184 -8.580 1.00 96.94 85 TYR A CA 1
ATOM 655 C C . TYR A 1 85 ? 1.791 -6.036 -9.386 1.00 96.94 85 TYR A C 1
ATOM 657 O O . TYR A 1 85 ? 0.798 -5.555 -8.844 1.00 96.94 85 TYR A O 1
ATOM 665 N N . SER A 1 86 ? 1.742 -6.508 -10.635 1.00 95.44 86 SER A N 1
ATOM 666 C CA . SER A 1 86 ? 0.507 -6.484 -11.440 1.00 95.44 86 SER A CA 1
ATOM 667 C C . SER A 1 86 ? -0.675 -7.233 -10.820 1.00 95.44 86 SER A C 1
ATOM 669 O O . SER A 1 86 ? -1.823 -6.851 -11.058 1.00 95.44 86 SER A O 1
ATOM 671 N N . ALA A 1 87 ? -0.424 -8.249 -9.989 1.00 94.44 87 ALA A N 1
ATOM 672 C CA . ALA A 1 87 ? -1.476 -8.998 -9.301 1.00 94.44 87 ALA A CA 1
ATOM 673 C C . ALA A 1 87 ? -2.132 -8.192 -8.166 1.00 94.44 87 ALA A C 1
ATOM 675 O O . ALA A 1 87 ? -3.289 -8.432 -7.829 1.00 94.44 87 ALA A O 1
ATOM 676 N N . ILE A 1 88 ? -1.406 -7.228 -7.594 1.00 94.31 88 ILE A N 1
ATOM 677 C CA . ILE A 1 88 ? -1.846 -6.405 -6.456 1.00 94.31 88 ILE A CA 1
ATOM 678 C C . ILE A 1 88 ? -1.981 -4.918 -6.807 1.00 94.31 88 ILE A C 1
ATOM 680 O O . ILE A 1 88 ? -2.270 -4.090 -5.935 1.00 94.31 88 ILE A O 1
ATOM 684 N N . HIS A 1 89 ? -1.728 -4.550 -8.064 1.00 91.81 89 HIS A N 1
ATOM 685 C CA . HIS A 1 89 ? -1.826 -3.176 -8.524 1.00 91.81 89 HIS A CA 1
ATOM 686 C C . HIS A 1 89 ? -3.282 -2.727 -8.482 1.00 91.81 89 HIS A C 1
ATOM 688 O O . HIS A 1 89 ? -4.165 -3.364 -9.065 1.00 91.81 89 HIS A O 1
ATOM 694 N N . TYR A 1 90 ? -3.534 -1.606 -7.810 1.00 83.81 90 TYR A N 1
ATOM 695 C CA . TYR A 1 90 ? -4.855 -0.999 -7.836 1.00 83.81 90 TYR A CA 1
ATOM 696 C C . TYR A 1 90 ? -5.237 -0.671 -9.279 1.00 83.81 90 TYR A C 1
ATOM 698 O O . TYR A 1 90 ? -4.454 -0.110 -10.041 1.00 83.81 90 TYR A O 1
ATOM 706 N N . ARG A 1 91 ? -6.461 -1.008 -9.666 1.00 75.50 91 ARG A N 1
ATOM 707 C CA . ARG A 1 91 ? -6.983 -0.613 -10.969 1.00 75.50 91 ARG A CA 1
ATOM 708 C C . ARG A 1 91 ? -7.798 0.654 -10.763 1.00 75.50 91 ARG A C 1
ATOM 710 O O . ARG A 1 91 ? -8.802 0.581 -10.053 1.00 75.50 91 ARG A O 1
ATOM 717 N N . PRO A 1 92 ? -7.378 1.808 -11.308 1.00 65.44 92 PRO A N 1
ATOM 718 C CA . PRO A 1 92 ? -8.195 3.004 -11.224 1.00 65.44 92 PRO A CA 1
ATOM 719 C C . PRO A 1 92 ? -9.549 2.713 -11.880 1.00 65.44 92 PRO A C 1
ATOM 721 O O . PRO A 1 92 ? -9.620 2.359 -13.054 1.00 65.44 92 PRO A O 1
ATOM 724 N N . ASN A 1 93 ? -10.617 2.828 -11.098 1.00 63.97 93 ASN A N 1
ATOM 725 C CA . ASN A 1 93 ? -11.990 2.811 -11.579 1.00 63.97 93 ASN A CA 1
ATOM 726 C C . ASN A 1 93 ? -12.574 4.212 -11.359 1.00 63.97 93 ASN A C 1
ATOM 728 O O . ASN A 1 93 ? -12.224 4.885 -10.393 1.00 63.97 93 ASN A O 1
ATOM 732 N N . LEU A 1 94 ? -13.486 4.639 -12.231 1.00 53.72 94 LEU A N 1
ATOM 733 C CA . LEU A 1 94 ? -14.201 5.916 -12.134 1.00 53.72 94 LEU A CA 1
ATOM 734 C C . LEU A 1 94 ? -14.998 6.065 -10.827 1.00 53.72 94 LEU A C 1
ATOM 736 O O . LEU A 1 94 ? -15.363 7.176 -10.458 1.00 53.72 94 LEU A O 1
ATOM 740 N N . ILE A 1 95 ? -15.282 4.955 -10.141 1.00 61.16 95 ILE A N 1
ATOM 741 C CA . ILE A 1 95 ? -16.184 4.909 -8.985 1.00 61.16 95 ILE A CA 1
ATOM 742 C C . ILE A 1 95 ? -15.433 4.993 -7.647 1.00 61.16 95 ILE A C 1
ATOM 744 O O . ILE A 1 95 ? -15.994 5.480 -6.669 1.00 61.16 95 ILE A O 1
ATOM 748 N N . THR A 1 96 ? -14.184 4.521 -7.565 1.00 67.31 96 THR A N 1
ATOM 749 C CA . THR A 1 96 ? -13.490 4.338 -6.279 1.00 67.31 96 THR A CA 1
ATOM 750 C C . THR A 1 96 ? -12.107 4.964 -6.272 1.00 67.31 96 THR A C 1
ATOM 752 O O . THR A 1 96 ? -11.294 4.744 -7.169 1.00 67.31 96 THR A O 1
ATOM 755 N N . THR A 1 97 ? -11.798 5.702 -5.204 1.00 81.12 97 THR A N 1
ATOM 756 C CA . THR A 1 97 ? -10.451 6.239 -4.982 1.00 81.12 97 THR A CA 1
ATOM 757 C C . THR A 1 97 ? -9.404 5.113 -4.876 1.00 81.12 97 THR A C 1
ATOM 759 O O . THR A 1 97 ? -9.748 3.963 -4.567 1.00 81.12 97 THR A O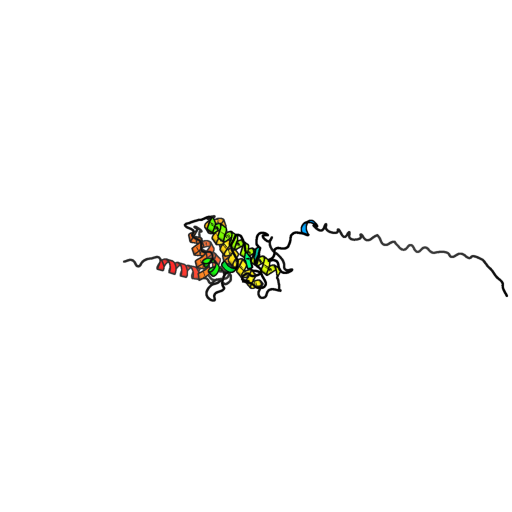 1
ATOM 762 N N . PRO A 1 98 ? -8.101 5.400 -5.089 1.00 86.06 98 PRO A N 1
ATOM 763 C CA . PRO A 1 98 ? -7.036 4.411 -4.884 1.00 86.06 98 PRO A CA 1
ATOM 764 C C . PRO A 1 98 ? -7.062 3.782 -3.484 1.00 86.06 98 PRO A C 1
ATOM 766 O O . PRO A 1 98 ? -6.819 2.586 -3.342 1.00 86.06 98 PRO A O 1
ATOM 769 N N . VAL A 1 99 ? -7.427 4.568 -2.464 1.00 88.69 99 VAL A N 1
ATOM 770 C CA . VAL A 1 99 ? -7.573 4.100 -1.078 1.00 88.69 99 VAL A CA 1
ATOM 771 C C . VAL A 1 99 ? -8.683 3.057 -0.965 1.00 88.69 99 VAL A C 1
ATOM 773 O O . VAL A 1 99 ? -8.449 1.963 -0.457 1.00 88.69 99 VAL A O 1
ATOM 776 N N . MET A 1 100 ? -9.879 3.344 -1.483 1.00 86.44 100 MET A N 1
ATOM 777 C CA . MET A 1 100 ? -10.989 2.390 -1.404 1.00 86.44 100 MET A CA 1
ATOM 778 C C . MET A 1 100 ? -10.762 1.141 -2.247 1.00 86.44 100 MET A C 1
ATOM 780 O O . MET A 1 100 ? -11.136 0.045 -1.834 1.00 86.44 100 MET A O 1
ATOM 784 N N . SER A 1 101 ? -10.088 1.285 -3.386 1.00 87.75 101 SER A N 1
ATOM 785 C CA . SER A 1 101 ? -9.675 0.145 -4.209 1.00 87.75 101 SER A CA 1
ATOM 786 C C . SER A 1 101 ? -8.697 -0.754 -3.441 1.00 87.75 101 SER A C 1
ATOM 788 O O . SER A 1 101 ? -8.835 -1.975 -3.443 1.00 87.75 101 SER A O 1
ATOM 790 N N . ALA A 1 102 ? -7.757 -0.167 -2.694 1.00 91.00 102 ALA A N 1
ATOM 791 C CA . ALA A 1 102 ? -6.851 -0.921 -1.833 1.00 91.00 102 ALA A CA 1
ATOM 792 C C . ALA A 1 102 ? -7.577 -1.647 -0.690 1.00 91.00 102 ALA A C 1
ATOM 794 O O . ALA A 1 102 ? -7.211 -2.773 -0.376 1.00 91.00 102 ALA A O 1
ATOM 795 N N . PHE A 1 103 ? -8.637 -1.078 -0.109 1.00 90.19 103 PHE A N 1
ATOM 796 C CA . PHE A 1 103 ? -9.451 -1.791 0.886 1.00 90.19 103 PHE A CA 1
ATOM 797 C C . PHE A 1 103 ? -10.153 -3.037 0.333 1.00 90.19 103 PHE A C 1
ATOM 799 O O . PHE A 1 103 ? -10.429 -3.959 1.099 1.00 90.19 103 PHE A O 1
ATOM 806 N N . GLN A 1 104 ? -10.444 -3.072 -0.970 1.00 88.12 104 GLN A N 1
ATOM 807 C CA . GLN A 1 104 ? -11.021 -4.244 -1.633 1.00 88.12 104 GLN A CA 1
ATOM 808 C C . GLN A 1 104 ? -9.956 -5.308 -1.918 1.00 88.12 104 GLN A C 1
ATOM 810 O O . GLN A 1 104 ? -10.188 -6.485 -1.665 1.00 88.12 104 GLN A O 1
ATOM 815 N N . ILE A 1 105 ? -8.783 -4.893 -2.407 1.00 89.75 105 ILE A N 1
ATOM 816 C CA . ILE A 1 105 ? -7.670 -5.799 -2.738 1.00 89.75 105 ILE A CA 1
ATOM 817 C C . ILE A 1 105 ? -7.058 -6.405 -1.468 1.00 89.75 105 ILE A C 1
ATOM 819 O O . ILE A 1 105 ? -6.760 -7.593 -1.419 1.00 89.75 105 ILE A O 1
ATOM 823 N N . PHE A 1 106 ? -6.894 -5.589 -0.428 1.00 93.12 106 PHE A N 1
ATOM 824 C CA . PHE A 1 106 ? -6.240 -5.941 0.832 1.00 93.12 106 PHE A CA 1
ATOM 825 C C . PHE A 1 106 ? -7.254 -6.066 1.969 1.00 93.12 106 PHE A C 1
ATOM 827 O O . PHE A 1 106 ? -7.047 -5.554 3.075 1.00 93.12 106 PHE A O 1
ATOM 834 N N . ALA A 1 107 ? -8.392 -6.694 1.679 1.00 90.12 107 ALA A N 1
ATOM 835 C CA . ALA A 1 107 ? -9.371 -7.034 2.697 1.00 90.12 107 ALA A CA 1
ATOM 836 C C . ALA A 1 107 ? -8.751 -8.012 3.707 1.00 90.12 107 ALA A C 1
ATOM 838 O O . ALA A 1 107 ? -8.019 -8.926 3.330 1.00 90.12 107 ALA A O 1
ATOM 839 N N . ILE A 1 108 ? -9.051 -7.808 4.990 1.00 90.31 108 ILE A N 1
ATOM 840 C CA . ILE A 1 108 ? -8.544 -8.644 6.080 1.00 90.31 108 ILE A CA 1
ATOM 841 C C . ILE A 1 108 ? -9.692 -9.305 6.828 1.00 90.31 108 ILE A C 1
ATOM 843 O O . ILE A 1 108 ? -10.761 -8.711 6.987 1.00 90.31 108 ILE A O 1
ATOM 847 N N . ASP A 1 109 ? -9.437 -10.502 7.342 1.00 86.12 109 ASP A N 1
ATOM 848 C CA . ASP A 1 109 ? -10.303 -11.155 8.318 1.00 86.12 109 ASP A CA 1
ATOM 849 C C . ASP A 1 109 ? -9.748 -10.921 9.730 1.00 86.12 109 ASP A C 1
ATOM 851 O O . ASP A 1 109 ? -8.824 -11.598 10.181 1.00 86.12 109 ASP A O 1
ATOM 855 N N . ASN A 1 110 ? -10.334 -9.957 10.446 1.00 75.25 110 ASN A N 1
ATOM 856 C CA . ASN A 1 110 ? -9.946 -9.633 11.823 1.00 75.25 110 ASN A CA 1
ATOM 857 C C . ASN A 1 110 ? -10.296 -10.731 12.838 1.00 75.25 110 ASN A C 1
ATOM 859 O O . ASN A 1 110 ? -9.747 -10.723 13.943 1.00 75.25 110 ASN A O 1
ATOM 863 N N . THR A 1 111 ? -11.206 -11.649 12.494 1.00 75.31 111 THR A N 1
ATOM 864 C CA . THR A 1 111 ? -11.593 -12.769 13.367 1.00 75.31 111 THR A CA 1
ATOM 865 C C . THR A 1 111 ? -10.587 -13.912 13.287 1.00 75.31 111 THR A C 1
ATOM 867 O O . THR A 1 111 ? -10.394 -14.642 14.257 1.00 75.31 111 THR A O 1
ATOM 870 N N . LYS A 1 112 ? -9.884 -14.021 12.154 1.00 71.50 112 LYS A N 1
ATOM 871 C CA . LYS A 1 112 ? -8.847 -15.017 11.893 1.00 71.50 112 LYS A CA 1
ATOM 872 C C . LYS A 1 112 ? -7.525 -14.306 11.635 1.00 71.50 112 LYS A C 1
ATOM 874 O O . LYS A 1 112 ? -7.114 -14.133 10.492 1.00 71.50 112 LYS A O 1
ATOM 879 N N . ARG A 1 113 ? -6.843 -13.897 12.709 1.00 70.88 113 ARG A N 1
ATOM 880 C CA . ARG A 1 113 ? -5.503 -13.282 12.651 1.00 70.88 113 ARG A CA 1
ATOM 881 C C . ARG A 1 113 ? -4.460 -14.320 12.250 1.00 70.88 113 ARG A C 1
ATOM 883 O O . ARG A 1 113 ? -3.789 -14.917 13.084 1.00 70.88 113 ARG A O 1
ATOM 890 N N . VAL A 1 114 ? -4.395 -14.560 10.953 1.00 82.12 114 VAL A N 1
ATOM 891 C CA . VAL A 1 114 ? -3.579 -15.593 10.325 1.00 82.12 114 VAL A CA 1
ATOM 892 C C . VAL A 1 114 ? -2.246 -14.948 9.910 1.00 82.12 114 VAL A C 1
ATOM 894 O O . VAL A 1 114 ? -2.286 -13.946 9.186 1.00 82.12 114 VAL A O 1
ATOM 897 N N . PRO A 1 115 ? -1.081 -15.449 10.372 1.00 88.56 115 PRO A N 1
ATOM 898 C CA . PRO A 1 115 ? 0.236 -14.887 10.045 1.00 88.56 115 PRO A CA 1
ATOM 899 C C . PRO A 1 115 ? 0.452 -14.646 8.547 1.00 88.56 115 PRO A C 1
ATOM 901 O O . PRO A 1 115 ? 1.029 -13.638 8.149 1.00 88.56 115 PRO A O 1
ATOM 904 N N . GLU A 1 116 ? -0.102 -15.517 7.712 1.00 91.44 116 GLU A N 1
ATOM 905 C CA . GLU A 1 116 ? -0.041 -15.469 6.259 1.00 91.44 116 GLU A CA 1
ATOM 906 C C . GLU A 1 116 ? -0.681 -14.191 5.692 1.00 91.44 116 GLU A C 1
ATOM 908 O O . GLU A 1 116 ? -0.168 -13.644 4.716 1.00 91.44 116 GLU A O 1
ATOM 913 N N . GLN A 1 117 ? -1.740 -13.654 6.319 1.00 93.75 117 GLN A N 1
ATOM 914 C CA . GLN A 1 117 ? -2.310 -12.359 5.921 1.00 93.75 117 GLN A CA 1
ATOM 915 C C . GLN A 1 117 ? -1.318 -11.224 6.193 1.00 93.75 117 GLN A C 1
ATOM 917 O O . GLN A 1 117 ? -1.087 -10.387 5.325 1.00 93.75 117 GLN A O 1
ATOM 922 N N . ILE A 1 118 ? -0.684 -11.209 7.371 1.00 93.81 118 ILE A N 1
ATOM 923 C CA . ILE A 1 118 ? 0.322 -10.193 7.716 1.00 93.81 118 ILE A CA 1
ATOM 924 C C . ILE A 1 118 ? 1.507 -10.279 6.749 1.00 93.81 118 ILE A C 1
ATOM 926 O O . ILE A 1 118 ? 1.952 -9.252 6.233 1.00 93.81 118 ILE A O 1
ATOM 930 N N . THR A 1 119 ? 1.987 -11.489 6.453 1.00 95.62 119 THR A N 1
ATOM 931 C CA . THR A 1 119 ? 3.062 -11.721 5.482 1.00 95.62 119 THR A CA 1
ATOM 932 C C . THR A 1 119 ? 2.676 -11.225 4.091 1.00 95.62 119 THR A C 1
ATOM 934 O O . THR A 1 119 ? 3.443 -10.481 3.480 1.00 95.62 119 THR A O 1
ATOM 937 N N . PHE A 1 120 ? 1.480 -11.563 3.604 1.00 96.31 120 PHE A N 1
ATOM 938 C CA . PHE A 1 120 ? 0.991 -11.102 2.305 1.00 96.31 120 PHE A CA 1
ATOM 939 C C . PHE A 1 120 ? 0.928 -9.571 2.220 1.00 96.31 120 PHE A C 1
ATOM 941 O O . PHE A 1 120 ? 1.435 -8.986 1.259 1.00 96.31 120 PHE A O 1
ATOM 948 N N . LEU A 1 121 ? 0.365 -8.907 3.233 1.00 96.81 121 LEU A N 1
ATOM 949 C CA . LEU A 1 121 ? 0.270 -7.446 3.271 1.00 96.81 121 LEU A CA 1
ATOM 950 C C . LEU A 1 121 ? 1.647 -6.783 3.363 1.00 96.81 121 LEU A C 1
ATOM 952 O O . LEU A 1 121 ? 1.895 -5.785 2.689 1.00 96.81 121 LEU A O 1
ATOM 956 N N . THR A 1 122 ? 2.557 -7.347 4.159 1.00 97.00 122 THR A N 1
ATOM 957 C CA . THR A 1 122 ? 3.926 -6.837 4.322 1.00 97.00 122 THR A CA 1
ATOM 958 C C . THR A 1 122 ? 4.715 -6.950 3.019 1.00 97.00 122 THR A C 1
ATOM 960 O O . THR A 1 122 ? 5.352 -5.986 2.596 1.00 97.00 122 THR A O 1
ATOM 963 N N . ASN A 1 123 ? 4.618 -8.086 2.327 1.00 97.75 123 ASN A N 1
ATOM 964 C CA . ASN A 1 123 ? 5.279 -8.287 1.038 1.00 97.75 123 ASN A CA 1
ATOM 965 C C . ASN A 1 123 ? 4.667 -7.395 -0.053 1.00 97.75 123 ASN A C 1
ATOM 967 O O . ASN A 1 123 ? 5.390 -6.783 -0.837 1.00 97.75 123 ASN A O 1
ATOM 971 N N . SER A 1 124 ? 3.340 -7.246 -0.059 1.00 97.94 124 SER A N 1
ATOM 972 C CA . SER A 1 124 ? 2.645 -6.322 -0.962 1.00 97.94 124 SER A CA 1
ATOM 973 C C . SER A 1 124 ? 3.089 -4.876 -0.738 1.00 97.94 124 SER A C 1
ATOM 975 O O . SER A 1 124 ? 3.318 -4.126 -1.687 1.00 97.94 124 SER A O 1
ATOM 977 N N . ARG A 1 125 ? 3.261 -4.478 0.525 1.00 97.25 125 ARG A N 1
ATOM 978 C CA . ARG A 1 125 ? 3.728 -3.142 0.900 1.00 97.25 125 ARG A CA 1
ATOM 979 C C . ARG A 1 125 ? 5.127 -2.871 0.370 1.00 97.25 125 ARG A C 1
ATOM 981 O O . ARG A 1 125 ? 5.371 -1.771 -0.122 1.00 97.25 125 ARG A O 1
ATOM 988 N N . GLU A 1 126 ? 6.010 -3.860 0.439 1.00 97.31 126 GLU A N 1
ATOM 989 C CA . GLU A 1 126 ? 7.370 -3.751 -0.083 1.00 97.31 126 GLU A CA 1
ATOM 990 C C . GLU A 1 126 ? 7.391 -3.512 -1.597 1.00 97.31 126 GLU A C 1
ATOM 992 O O . GLU A 1 126 ? 8.116 -2.642 -2.080 1.00 97.31 126 GLU A O 1
ATOM 997 N N . LEU A 1 127 ? 6.520 -4.194 -2.346 1.00 97.62 127 LEU A N 1
ATOM 998 C CA . LEU A 1 127 ? 6.367 -3.956 -3.782 1.00 97.62 127 LEU A CA 1
ATOM 999 C C . LEU A 1 127 ? 5.885 -2.530 -4.086 1.00 97.62 127 LEU A C 1
ATOM 1001 O O . LEU A 1 127 ? 6.405 -1.888 -4.996 1.00 97.62 127 LEU A O 1
ATOM 1005 N N . TYR A 1 128 ? 4.941 -1.989 -3.307 1.00 96.75 128 TYR A N 1
ATOM 1006 C CA . TYR A 1 128 ? 4.502 -0.596 -3.466 1.00 96.75 128 TYR A CA 1
ATOM 1007 C C . TYR A 1 128 ? 5.594 0.428 -3.116 1.00 96.75 128 TYR A C 1
ATOM 1009 O O . TYR A 1 128 ? 5.694 1.459 -3.783 1.00 96.75 128 TYR A O 1
ATOM 1017 N N . ILE A 1 129 ? 6.430 0.148 -2.111 1.00 95.81 129 ILE A N 1
ATOM 1018 C CA . ILE A 1 129 ? 7.587 0.990 -1.758 1.00 95.81 129 ILE A CA 1
ATOM 1019 C C . ILE A 1 129 ? 8.637 0.953 -2.868 1.00 95.81 129 ILE A C 1
ATOM 1021 O O . ILE A 1 129 ? 9.111 2.004 -3.302 1.00 95.81 129 ILE A O 1
ATOM 1025 N N . SER A 1 130 ? 8.955 -0.239 -3.369 1.00 96.69 130 SER A N 1
ATOM 1026 C CA . SER A 1 130 ? 9.889 -0.424 -4.481 1.00 96.69 130 SER A CA 1
ATOM 1027 C C . SER A 1 130 ? 9.390 0.259 -5.753 1.00 96.69 130 SER A C 1
ATOM 1029 O O . SER A 1 130 ? 10.171 0.899 -6.455 1.00 96.69 130 SER A O 1
ATOM 1031 N N . MET A 1 131 ? 8.077 0.246 -5.994 1.00 96.38 131 MET A N 1
ATOM 1032 C CA . MET A 1 131 ? 7.465 1.002 -7.082 1.00 96.38 131 MET A CA 1
ATOM 1033 C C . MET A 1 131 ? 7.562 2.530 -6.874 1.00 96.38 131 MET A C 1
ATOM 1035 O O . MET A 1 131 ? 7.893 3.232 -7.824 1.00 96.38 131 MET A O 1
ATOM 1039 N N . ASP A 1 132 ? 7.350 3.079 -5.663 1.00 95.50 132 ASP A N 1
ATOM 1040 C CA . ASP A 1 132 ? 7.598 4.518 -5.375 1.00 95.50 132 ASP A CA 1
ATOM 1041 C C . ASP A 1 132 ? 9.061 4.891 -5.678 1.00 95.50 132 ASP A C 1
ATOM 1043 O O . ASP A 1 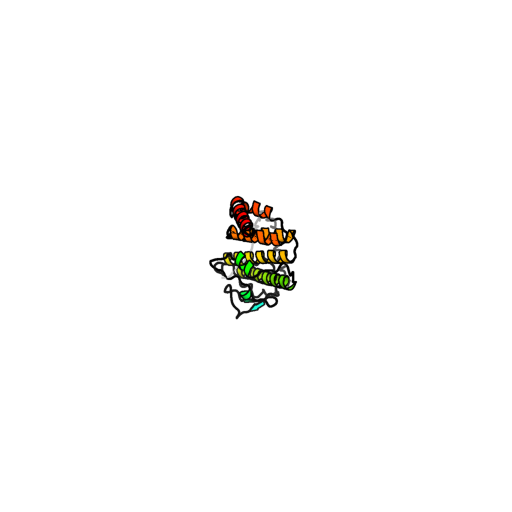132 ? 9.328 5.893 -6.344 1.00 95.50 132 ASP A O 1
ATOM 1047 N N . ILE A 1 133 ? 10.017 4.048 -5.268 1.00 95.62 133 ILE A N 1
ATOM 1048 C CA . ILE A 1 133 ? 11.440 4.230 -5.587 1.00 95.62 133 ILE A CA 1
ATOM 1049 C C . ILE A 1 133 ? 11.669 4.224 -7.104 1.00 95.62 133 ILE A C 1
ATOM 1051 O O . ILE A 1 133 ? 12.325 5.133 -7.617 1.00 95.62 133 ILE A O 1
ATOM 1055 N N . ALA A 1 134 ? 11.112 3.250 -7.826 1.00 95.44 134 ALA A N 1
ATOM 1056 C CA . ALA A 1 134 ? 11.246 3.135 -9.276 1.00 95.44 134 ALA A CA 1
ATOM 1057 C C . ALA A 1 134 ? 10.704 4.378 -10.001 1.00 95.44 134 ALA A C 1
ATOM 1059 O O . ALA A 1 134 ? 11.425 5.008 -10.781 1.00 95.44 134 ALA A O 1
ATOM 1060 N N . ILE A 1 135 ? 9.480 4.802 -9.664 1.00 95.56 135 ILE A N 1
ATOM 1061 C CA . ILE A 1 135 ? 8.828 6.009 -10.196 1.00 95.56 135 ILE A CA 1
ATOM 1062 C C . ILE A 1 135 ? 9.700 7.246 -9.947 1.00 95.56 135 ILE A C 1
ATOM 1064 O O . ILE A 1 135 ? 9.931 8.049 -10.852 1.00 95.56 135 ILE A O 1
ATOM 1068 N N . ARG A 1 136 ? 10.218 7.410 -8.724 1.00 94.38 136 ARG A N 1
ATOM 1069 C CA . ARG A 1 136 ? 11.056 8.564 -8.362 1.00 94.38 136 ARG A CA 1
ATOM 1070 C C . ARG A 1 136 ? 12.429 8.540 -9.013 1.00 94.38 136 ARG A C 1
ATOM 1072 O O . ARG A 1 136 ? 12.961 9.609 -9.305 1.00 94.38 136 ARG A O 1
ATOM 1079 N N . SER A 1 137 ? 12.973 7.357 -9.279 1.00 94.69 137 SER A N 1
ATOM 1080 C CA . SER A 1 137 ? 14.235 7.214 -10.001 1.00 94.69 137 SER A CA 1
ATOM 1081 C C . SER A 1 137 ? 14.140 7.716 -11.439 1.00 94.69 137 SER A C 1
ATOM 1083 O O . SER A 1 137 ? 15.095 8.296 -11.941 1.00 94.69 137 SER A O 1
ATOM 1085 N N . LEU A 1 138 ? 12.981 7.568 -12.086 1.00 93.25 138 LEU A N 1
ATOM 1086 C CA . LEU A 1 138 ? 12.734 8.115 -13.422 1.00 93.25 138 LEU A CA 1
ATOM 1087 C C . LEU A 1 138 ? 12.550 9.642 -13.396 1.00 93.25 138 LEU A C 1
ATOM 1089 O O . LEU A 1 138 ? 12.821 10.325 -14.381 1.00 93.25 138 LEU A O 1
ATOM 1093 N N . GLY A 1 139 ? 12.116 10.210 -12.267 1.00 87.00 139 GLY A N 1
ATOM 1094 C CA . GLY A 1 139 ? 11.945 11.653 -12.110 1.00 87.00 139 GLY A CA 1
ATOM 1095 C C . GLY A 1 139 ? 10.996 12.239 -13.161 1.00 87.00 139 GLY A C 1
ATOM 1096 O O . GLY A 1 139 ? 9.835 11.841 -13.253 1.00 87.00 139 GLY A O 1
ATOM 1097 N N . ASN A 1 140 ? 11.497 13.184 -13.961 1.00 86.88 140 ASN A N 1
ATOM 1098 C CA . ASN A 1 140 ? 10.726 13.834 -15.027 1.00 86.88 140 ASN A CA 1
ATOM 1099 C C . ASN A 1 140 ? 10.612 12.986 -16.308 1.00 86.88 140 ASN A C 1
ATOM 1101 O O . ASN A 1 140 ? 9.887 13.371 -17.218 1.00 86.88 140 ASN A O 1
ATOM 1105 N N . GLN A 1 141 ? 11.313 11.848 -16.396 1.00 90.88 141 GLN A N 1
ATOM 1106 C CA . GLN A 1 141 ? 11.254 10.949 -17.557 1.00 90.88 141 GLN A CA 1
ATOM 1107 C C . GLN A 1 141 ? 9.959 10.127 -17.597 1.00 90.88 141 GLN A C 1
ATOM 1109 O O . GLN A 1 141 ? 9.600 9.605 -18.647 1.00 90.88 141 GLN A O 1
ATOM 1114 N N . LEU A 1 142 ? 9.257 10.010 -16.466 1.00 91.56 142 LEU A N 1
ATOM 1115 C CA . LEU A 1 142 ? 7.978 9.319 -16.371 1.00 91.56 142 LEU A CA 1
ATOM 1116 C C . LEU A 1 142 ? 6.832 10.345 -16.388 1.00 91.56 142 LEU A C 1
ATOM 1118 O O . LEU A 1 142 ? 6.701 11.126 -15.436 1.00 91.56 142 LEU A O 1
ATOM 1122 N N . PRO A 1 143 ? 5.976 10.347 -17.427 1.00 90.62 143 PRO A N 1
ATOM 1123 C CA . PRO A 1 143 ? 4.774 11.167 -17.440 1.00 90.62 143 PRO A CA 1
ATOM 1124 C C . PRO A 1 143 ? 3.922 10.909 -16.197 1.00 90.62 143 PRO A C 1
ATOM 1126 O O . PRO A 1 143 ? 3.786 9.774 -15.749 1.00 90.62 143 PRO A O 1
ATOM 1129 N N . TYR A 1 144 ? 3.348 11.971 -15.628 1.00 90.25 144 TYR A N 1
ATOM 1130 C CA . TYR A 1 144 ? 2.468 11.870 -14.460 1.00 90.25 144 TYR A CA 1
ATOM 1131 C C . TYR A 1 144 ? 3.105 11.185 -13.223 1.00 90.25 144 TYR A C 1
ATOM 1133 O O . TYR A 1 144 ? 2.399 10.697 -12.337 1.00 90.25 144 TYR A O 1
ATOM 1141 N N . SER A 1 145 ? 4.441 11.199 -13.098 1.00 90.62 145 SER A N 1
ATOM 1142 C CA . SER A 1 145 ? 5.170 10.559 -11.987 1.00 90.62 145 SER A CA 1
ATOM 1143 C C . SER A 1 145 ? 4.641 10.955 -10.604 1.00 90.62 145 SER A C 1
ATOM 1145 O O . SER A 1 145 ? 4.443 10.097 -9.747 1.00 90.62 145 SER A O 1
ATOM 1147 N N . GLY A 1 146 ? 4.311 12.233 -10.389 1.00 89.75 146 GLY A N 1
ATOM 1148 C CA . GLY A 1 146 ? 3.744 12.715 -9.125 1.00 89.75 146 GLY A CA 1
ATOM 1149 C C . GLY A 1 146 ? 2.404 12.068 -8.745 1.00 89.75 146 GLY A C 1
ATOM 1150 O O . GLY A 1 146 ? 2.154 11.828 -7.562 1.00 89.75 146 GLY A O 1
ATOM 1151 N N . GLY A 1 147 ? 1.555 11.752 -9.726 1.00 90.00 147 GLY A N 1
ATOM 1152 C CA . GLY A 1 147 ? 0.297 11.040 -9.500 1.00 90.00 147 GLY A CA 1
ATOM 1153 C C . GLY A 1 147 ? 0.524 9.568 -9.168 1.00 90.00 147 GLY A C 1
ATOM 1154 O O . GLY A 1 147 ? -0.041 9.066 -8.196 1.00 90.00 147 GLY A O 1
ATOM 1155 N N . HIS A 1 148 ? 1.432 8.905 -9.890 1.00 91.62 148 HIS A N 1
ATOM 1156 C CA . HIS A 1 148 ? 1.833 7.529 -9.587 1.00 91.62 148 HIS A CA 1
ATOM 1157 C C . HIS A 1 148 ? 2.425 7.399 -8.177 1.00 91.62 148 HIS A C 1
ATOM 1159 O O . HIS A 1 148 ? 1.986 6.545 -7.410 1.00 91.62 148 HIS A O 1
ATOM 1165 N N . VAL A 1 149 ? 3.342 8.296 -7.788 1.00 92.19 149 VAL A N 1
ATOM 1166 C CA . VAL A 1 149 ? 3.892 8.364 -6.421 1.00 92.19 149 VAL A CA 1
ATOM 1167 C C . VAL A 1 149 ? 2.778 8.519 -5.390 1.00 92.19 149 VAL A C 1
ATOM 1169 O O . VAL A 1 149 ? 2.761 7.814 -4.381 1.00 92.19 149 VAL A O 1
ATOM 1172 N N . ARG A 1 150 ? 1.853 9.460 -5.615 1.00 90.94 150 ARG A N 1
ATOM 1173 C CA . ARG A 1 150 ? 0.754 9.730 -4.680 1.00 90.94 150 ARG A CA 1
ATOM 1174 C C . ARG A 1 150 ? -0.100 8.484 -4.465 1.00 90.94 150 ARG A C 1
ATOM 1176 O O . ARG A 1 150 ? -0.381 8.143 -3.318 1.00 90.94 150 ARG A O 1
ATOM 1183 N N . ASN A 1 151 ? -0.455 7.794 -5.546 1.00 91.00 151 ASN A N 1
ATOM 1184 C CA . ASN A 1 151 ? -1.299 6.607 -5.487 1.00 91.00 151 ASN A CA 1
ATOM 1185 C C . ASN A 1 151 ? -0.566 5.431 -4.830 1.00 91.00 151 ASN A C 1
ATOM 1187 O O . ASN A 1 151 ? -1.118 4.827 -3.914 1.00 91.00 151 ASN A O 1
ATOM 1191 N N . SER A 1 152 ? 0.697 5.171 -5.194 1.00 92.81 152 SER A N 1
ATOM 1192 C CA . SER A 1 152 ? 1.508 4.134 -4.541 1.00 92.81 152 SER A CA 1
ATOM 1193 C C . SER A 1 152 ? 1.617 4.363 -3.034 1.00 92.81 152 SER A C 1
ATOM 1195 O O . SER A 1 152 ? 1.402 3.442 -2.250 1.00 92.81 152 SER A O 1
ATOM 1197 N N . ARG A 1 153 ? 1.856 5.610 -2.607 1.00 92.56 153 ARG A N 1
ATOM 1198 C CA . ARG A 1 153 ? 1.928 5.960 -1.182 1.00 92.56 153 ARG A CA 1
ATOM 1199 C C . ARG A 1 153 ? 0.602 5.792 -0.461 1.00 92.56 153 ARG A C 1
ATOM 1201 O O . ARG A 1 153 ? 0.597 5.253 0.642 1.00 92.56 153 ARG A O 1
ATOM 1208 N N . ALA A 1 154 ? -0.503 6.235 -1.059 1.00 92.50 154 ALA A N 1
ATOM 1209 C CA . ALA A 1 154 ? -1.829 6.063 -0.472 1.00 92.50 154 ALA A CA 1
ATOM 1210 C C . ALA A 1 154 ? -2.125 4.579 -0.204 1.00 92.50 154 ALA A C 1
ATOM 1212 O O . ALA A 1 154 ? -2.601 4.226 0.872 1.00 92.50 154 ALA A O 1
ATOM 1213 N N . ILE A 1 155 ? -1.745 3.700 -1.133 1.00 94.00 155 ILE A N 1
ATOM 1214 C CA . ILE A 1 155 ? -1.944 2.254 -0.997 1.00 94.00 155 ILE A CA 1
ATOM 1215 C C . ILE A 1 155 ? -1.012 1.656 0.056 1.00 94.00 155 ILE A C 1
ATOM 1217 O O . ILE A 1 155 ? -1.469 0.884 0.897 1.00 94.00 155 ILE A O 1
ATOM 1221 N N . SER A 1 156 ? 0.257 2.077 0.111 1.00 95.31 156 SER A N 1
ATOM 1222 C CA . SER A 1 156 ? 1.147 1.713 1.221 1.00 95.31 156 SER A CA 1
ATOM 1223 C C . SER A 1 156 ? 0.570 2.101 2.588 1.00 95.31 156 SER A C 1
ATOM 1225 O O . SER A 1 156 ? 0.782 1.368 3.549 1.00 95.31 156 SER A O 1
ATOM 1227 N N . LYS A 1 157 ? -0.184 3.208 2.694 1.00 95.12 157 LYS A N 1
ATOM 1228 C CA . LYS A 1 157 ? -0.855 3.603 3.947 1.00 95.12 157 LYS A CA 1
ATOM 1229 C C . LYS A 1 157 ? -2.063 2.748 4.297 1.00 95.12 157 LYS A C 1
ATOM 1231 O O . LYS A 1 157 ? -2.264 2.468 5.476 1.00 95.12 157 LYS A O 1
ATOM 1236 N N . VAL A 1 158 ? -2.809 2.269 3.306 1.00 95.19 158 VAL A N 1
ATOM 1237 C CA . VAL A 1 158 ? -3.849 1.256 3.541 1.00 95.19 158 VAL A CA 1
ATOM 1238 C C . VAL A 1 158 ? -3.223 -0.043 4.047 1.00 95.19 158 VAL A C 1
ATOM 1240 O O . VAL A 1 158 ? -3.712 -0.618 5.014 1.00 95.19 158 VAL A O 1
ATOM 1243 N N . LEU A 1 159 ? -2.104 -0.472 3.457 1.00 96.69 159 LEU A N 1
ATOM 1244 C CA . LEU A 1 159 ? -1.368 -1.656 3.906 1.00 96.69 159 LEU A CA 1
ATOM 1245 C C . LEU A 1 159 ? -0.828 -1.491 5.335 1.00 96.69 159 LEU A C 1
ATOM 1247 O O . LEU A 1 159 ? -1.058 -2.373 6.158 1.00 96.69 159 LEU A O 1
ATOM 1251 N N . ASP A 1 160 ? -0.196 -0.350 5.657 1.00 96.12 160 ASP A N 1
ATOM 1252 C CA . ASP A 1 160 ? 0.236 0.000 7.026 1.00 96.12 160 ASP A CA 1
ATOM 1253 C C . ASP A 1 160 ? -0.933 -0.154 8.024 1.00 96.12 160 ASP A C 1
ATOM 1255 O O . ASP A 1 160 ? -0.784 -0.746 9.094 1.00 96.12 160 ASP A O 1
ATOM 1259 N N . PHE A 1 161 ? -2.115 0.354 7.662 1.00 95.69 161 PHE A N 1
ATOM 1260 C CA . PHE A 1 161 ? -3.315 0.297 8.494 1.00 95.69 161 PHE A CA 1
ATOM 1261 C C . PHE A 1 161 ? -3.859 -1.124 8.670 1.00 95.69 161 PHE A C 1
ATOM 1263 O O . PHE A 1 161 ? -4.139 -1.531 9.797 1.00 95.69 161 PHE A O 1
ATOM 1270 N N . GLN A 1 162 ? -3.974 -1.904 7.596 1.00 94.94 162 GLN A N 1
ATOM 1271 C CA . GLN A 1 162 ? -4.471 -3.282 7.670 1.00 94.94 162 GLN A CA 1
ATOM 1272 C C . GLN A 1 162 ? -3.517 -4.194 8.458 1.00 94.94 162 GLN A C 1
ATOM 1274 O O . GLN A 1 162 ? -3.977 -4.993 9.272 1.00 94.94 162 GLN A O 1
ATOM 1279 N N . ILE A 1 163 ? -2.198 -4.024 8.295 1.00 94.94 163 ILE A N 1
ATOM 1280 C CA . ILE A 1 163 ? -1.187 -4.727 9.103 1.00 94.94 163 ILE A CA 1
ATOM 1281 C C . ILE A 1 163 ? -1.372 -4.383 10.583 1.00 94.94 163 ILE A C 1
ATOM 1283 O O . ILE A 1 163 ? -1.485 -5.284 11.411 1.00 94.94 163 ILE A O 1
ATOM 1287 N N . ALA A 1 164 ? -1.488 -3.094 10.923 1.00 94.12 164 ALA A N 1
ATOM 1288 C CA . ALA A 1 164 ? -1.689 -2.675 12.308 1.00 94.12 164 ALA A CA 1
ATOM 1289 C C . ALA A 1 164 ? -2.969 -3.276 12.919 1.00 94.12 164 ALA A C 1
ATOM 1291 O O . ALA A 1 164 ? -2.962 -3.674 14.087 1.00 94.12 164 ALA A O 1
ATOM 1292 N N . ARG A 1 165 ? -4.061 -3.365 12.141 1.00 93.06 165 ARG A N 1
ATOM 1293 C CA . ARG A 1 165 ? -5.328 -3.978 12.583 1.00 93.06 165 ARG A CA 1
ATOM 1294 C C . ARG A 1 165 ? -5.171 -5.466 12.878 1.00 93.06 165 ARG A C 1
ATOM 1296 O O . ARG A 1 165 ? -5.664 -5.918 13.910 1.00 93.06 165 ARG A O 1
ATOM 1303 N N . LEU A 1 166 ? -4.453 -6.202 12.028 1.00 92.88 166 LEU A N 1
ATOM 1304 C CA . LEU A 1 166 ? -4.161 -7.622 12.248 1.00 92.88 166 LEU A CA 1
ATOM 1305 C C . LEU A 1 166 ? -3.243 -7.851 13.454 1.00 92.88 166 LEU A C 1
ATOM 1307 O O . LEU A 1 166 ? -3.464 -8.787 14.219 1.00 92.88 166 LEU A O 1
ATOM 1311 N N . GLU A 1 167 ? -2.254 -6.981 13.667 1.00 91.31 167 GLU A N 1
ATOM 1312 C CA . GLU A 1 167 ? -1.390 -7.023 14.854 1.00 91.31 167 GLU A CA 1
ATOM 1313 C C . GLU A 1 167 ? -2.106 -6.594 16.146 1.00 91.31 167 GLU A C 1
ATOM 1315 O O . GLU A 1 167 ? -1.618 -6.868 17.242 1.00 91.31 167 GLU A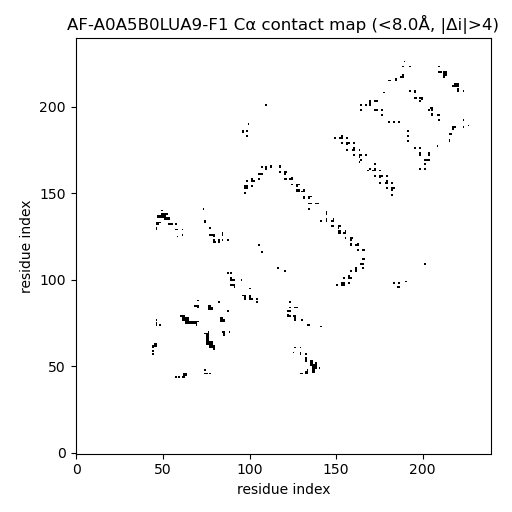 O 1
ATOM 1320 N N . ALA A 1 168 ? -3.257 -5.925 16.025 1.00 87.19 168 ALA A N 1
ATOM 1321 C CA . ALA A 1 168 ? -4.138 -5.510 17.116 1.00 87.19 168 ALA A CA 1
ATOM 1322 C C . ALA A 1 168 ? -3.499 -4.626 18.195 1.00 87.19 168 ALA A C 1
ATOM 1324 O O . ALA A 1 168 ? -3.884 -4.654 19.366 1.00 87.19 168 ALA A O 1
ATOM 1325 N N . LYS A 1 169 ? -2.536 -3.798 17.796 1.00 87.62 169 LYS A N 1
ATOM 1326 C CA . LYS A 1 169 ? -1.899 -2.814 18.674 1.00 87.62 169 LYS A CA 1
ATOM 1327 C C . LYS A 1 169 ? -2.615 -1.476 18.523 1.00 87.62 169 LYS A C 1
ATOM 1329 O O . LYS A 1 169 ? -2.320 -0.737 17.588 1.00 87.62 169 LYS A O 1
ATOM 1334 N N . ILE A 1 170 ? -3.524 -1.147 19.445 1.00 91.12 170 ILE A N 1
ATOM 1335 C CA . ILE A 1 170 ? -4.369 0.065 19.371 1.00 91.12 170 ILE A CA 1
ATOM 1336 C C . ILE A 1 170 ? -3.577 1.340 19.013 1.00 91.12 170 ILE A C 1
ATOM 1338 O O . ILE A 1 170 ? -3.944 1.977 18.025 1.00 91.12 170 ILE A O 1
ATOM 1342 N N . PR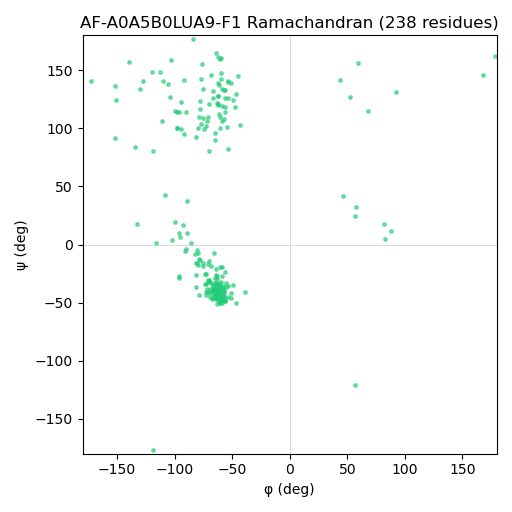O A 1 171 ? -2.446 1.681 19.672 1.00 93.12 171 PRO A N 1
ATOM 1343 C CA . PRO A 1 171 ? -1.691 2.887 19.317 1.00 93.12 171 PRO A CA 1
ATOM 1344 C C . PRO A 1 171 ? -1.138 2.869 17.883 1.00 93.12 171 PRO A C 1
ATOM 1346 O O . PRO A 1 171 ? -1.048 3.907 17.227 1.00 93.12 171 PRO A O 1
ATOM 1349 N N . ALA A 1 172 ? -0.771 1.689 17.373 1.00 93.81 172 ALA A N 1
ATOM 1350 C CA . ALA A 1 172 ? -0.278 1.538 16.007 1.00 93.81 172 ALA A CA 1
ATOM 1351 C C . ALA A 1 172 ? -1.409 1.699 14.987 1.00 93.81 172 ALA A C 1
ATOM 1353 O O . ALA A 1 172 ? -1.216 2.364 13.970 1.00 93.81 172 ALA A O 1
ATOM 1354 N N . ILE A 1 173 ? -2.591 1.144 15.273 1.00 94.31 173 ILE A N 1
ATOM 1355 C CA . ILE A 1 173 ? -3.761 1.278 14.400 1.00 94.31 173 ILE A CA 1
ATOM 1356 C C . ILE A 1 173 ? -4.196 2.744 14.335 1.00 94.31 173 ILE A C 1
ATOM 1358 O O . ILE A 1 173 ? -4.438 3.263 13.251 1.00 94.31 173 ILE A O 1
ATOM 1362 N N . GLU A 1 174 ? -4.232 3.433 15.474 1.00 93.81 174 GLU A N 1
ATOM 1363 C CA . GLU A 1 174 ? -4.572 4.852 15.551 1.00 93.81 174 GLU A CA 1
ATOM 1364 C C . GLU A 1 174 ? -3.619 5.727 14.725 1.00 93.81 174 GLU A C 1
ATOM 1366 O O . GLU A 1 174 ? -4.061 6.546 13.917 1.00 93.81 174 GLU A O 1
ATOM 1371 N N . LYS A 1 175 ? -2.307 5.513 14.879 1.00 94.00 175 LYS A N 1
ATOM 1372 C CA . LYS A 1 175 ? -1.281 6.211 14.095 1.00 94.00 175 LYS A CA 1
ATOM 1373 C C . LYS A 1 175 ? -1.386 5.888 12.604 1.00 94.00 175 LYS A C 1
ATOM 1375 O O . LYS A 1 175 ? -1.166 6.758 11.759 1.00 94.00 175 LYS A O 1
ATOM 1380 N N . ALA A 1 176 ? -1.680 4.639 12.251 1.00 94.69 176 ALA A N 1
ATOM 1381 C CA . ALA A 1 176 ? -1.841 4.239 10.858 1.00 94.69 176 ALA A CA 1
ATOM 1382 C C . ALA A 1 176 ? -3.108 4.846 10.234 1.00 94.69 176 ALA A C 1
ATOM 1384 O O . ALA A 1 176 ? -3.052 5.306 9.095 1.00 94.69 176 ALA A O 1
ATOM 1385 N N . LEU A 1 177 ? -4.208 4.930 10.991 1.00 93.50 177 LEU A N 1
ATOM 1386 C CA . LEU A 1 177 ? -5.449 5.588 10.579 1.00 93.50 177 LEU A CA 1
ATOM 1387 C C . LEU A 1 177 ? -5.224 7.071 10.279 1.00 93.50 177 LEU A C 1
ATOM 1389 O O . LEU A 1 177 ? -5.588 7.530 9.200 1.00 93.50 177 LEU A O 1
ATOM 1393 N N . GLU A 1 178 ? -4.584 7.806 11.191 1.00 91.19 178 GLU A N 1
ATOM 1394 C CA . GLU A 1 178 ? -4.269 9.228 10.996 1.00 91.19 178 GLU A CA 1
ATOM 1395 C C . GLU A 1 178 ? -3.444 9.450 9.721 1.00 91.19 178 GLU A C 1
ATOM 1397 O O . GLU A 1 178 ? -3.793 10.261 8.862 1.00 91.19 178 GLU A O 1
ATOM 1402 N N . ASN A 1 179 ? -2.379 8.660 9.550 1.00 90.81 179 ASN A N 1
ATOM 1403 C CA . ASN A 1 179 ? -1.551 8.728 8.353 1.00 90.81 179 ASN A CA 1
ATOM 1404 C C . ASN A 1 179 ? -2.347 8.406 7.088 1.00 90.81 179 ASN A C 1
ATOM 1406 O O . ASN A 1 179 ? -2.204 9.100 6.090 1.00 90.81 179 ASN A O 1
ATOM 1410 N N . MET A 1 180 ? -3.189 7.379 7.101 1.00 89.69 180 MET A N 1
ATOM 1411 C CA . MET A 1 180 ? -3.995 7.014 5.940 1.00 89.69 180 MET A CA 1
ATOM 1412 C C . MET A 1 180 ? -4.999 8.113 5.567 1.00 89.69 180 MET A C 1
ATOM 1414 O O . MET A 1 180 ? -5.112 8.441 4.386 1.00 89.69 180 MET A O 1
ATOM 1418 N N . LEU A 1 181 ? -5.669 8.732 6.545 1.00 88.75 181 LEU A N 1
ATOM 1419 C CA . LEU A 1 181 ? -6.607 9.835 6.302 1.00 88.75 181 LEU A CA 1
ATOM 1420 C C . LEU A 1 181 ? -5.917 11.043 5.647 1.00 88.75 181 LEU A C 1
ATOM 1422 O O . LEU A 1 181 ? -6.486 11.638 4.732 1.00 88.75 181 LEU A O 1
ATOM 1426 N N . ASN A 1 182 ? -4.663 11.337 6.010 1.00 86.69 182 ASN A N 1
ATOM 1427 C CA . ASN A 1 182 ? -3.864 12.393 5.372 1.00 86.69 182 ASN A CA 1
ATOM 1428 C C . ASN A 1 182 ? -3.539 12.109 3.893 1.00 86.69 182 ASN A C 1
ATOM 1430 O O . ASN A 1 182 ? -3.382 13.035 3.099 1.00 86.69 182 ASN A O 1
ATOM 1434 N N . TYR A 1 183 ? -3.450 10.835 3.499 1.00 85.88 183 TYR A N 1
ATOM 1435 C CA . TYR A 1 183 ? -3.226 10.429 2.104 1.00 85.88 183 TYR A CA 1
ATOM 1436 C C . TYR A 1 183 ? -4.538 10.216 1.328 1.00 85.88 183 TYR A C 1
ATOM 1438 O O . TYR A 1 183 ? -4.517 10.055 0.108 1.00 85.88 183 TYR A O 1
ATOM 1446 N N . CYS A 1 184 ? -5.681 10.303 2.011 1.00 81.31 184 CYS A N 1
ATOM 1447 C CA . CYS A 1 184 ? -7.033 10.229 1.460 1.00 81.31 184 CYS A CA 1
ATOM 1448 C C . CYS A 1 184 ? -7.558 11.618 1.034 1.00 81.31 184 CYS A C 1
ATOM 1450 O O . CYS A 1 184 ? -8.732 11.932 1.221 1.00 81.31 184 CYS A O 1
ATOM 1452 N N . ALA A 1 185 ? -6.700 12.487 0.480 1.00 71.44 185 ALA A N 1
ATOM 1453 C CA . ALA A 1 185 ? -7.049 13.889 0.212 1.00 71.44 185 ALA A CA 1
ATOM 1454 C C . ALA A 1 185 ? -8.279 14.049 -0.705 1.00 71.44 185 ALA A C 1
ATOM 1456 O O . ALA A 1 185 ? -9.099 14.926 -0.467 1.00 71.44 185 ALA A O 1
ATOM 1457 N N . ASN A 1 186 ? -8.440 13.155 -1.686 1.00 74.75 186 ASN A N 1
ATOM 1458 C CA . ASN A 1 186 ? -9.565 13.156 -2.631 1.00 74.75 186 ASN A CA 1
ATOM 1459 C C . ASN A 1 186 ? -10.718 12.223 -2.217 1.00 74.75 186 ASN A C 1
ATOM 1461 O O . ASN A 1 186 ? -11.623 11.991 -3.013 1.00 74.75 186 ASN A O 1
ATOM 1465 N N . CYS A 1 187 ? -10.663 11.632 -1.024 1.00 79.06 187 CYS A N 1
ATOM 1466 C CA . CYS A 1 187 ? -11.732 10.769 -0.542 1.00 79.06 187 CYS A CA 1
ATOM 1467 C C . CYS A 1 187 ? -12.933 11.601 -0.112 1.00 79.06 187 CYS A C 1
ATOM 1469 O O . CYS A 1 187 ? -12.784 12.573 0.632 1.00 79.06 187 CYS A O 1
ATOM 1471 N N . SER A 1 188 ? -14.113 11.172 -0.544 1.00 77.94 188 SER A N 1
ATOM 1472 C CA . SER A 1 188 ? -15.391 11.709 -0.096 1.00 77.94 188 SER A CA 1
ATOM 1473 C C . SER A 1 188 ? -15.574 11.539 1.415 1.00 77.94 188 SER A C 1
ATOM 1475 O O . SER A 1 188 ? -14.946 10.691 2.058 1.00 77.94 188 SER A O 1
ATOM 1477 N N . VAL A 1 189 ? -16.490 12.326 1.985 1.00 76.19 189 VAL A N 1
ATOM 1478 C CA . VAL A 1 189 ? -16.873 12.237 3.405 1.00 76.19 189 VAL A CA 1
ATOM 1479 C C . VAL A 1 189 ? -17.282 10.812 3.767 1.00 76.19 189 VAL A C 1
ATOM 1481 O O . VAL A 1 189 ? -16.797 10.260 4.752 1.00 76.19 189 VAL A O 1
ATOM 1484 N N . LYS A 1 190 ? -18.097 10.181 2.914 1.00 79.88 190 LYS A N 1
ATOM 1485 C CA . LYS A 1 190 ? -18.534 8.798 3.097 1.00 79.88 190 LYS A CA 1
ATOM 1486 C C . LYS A 1 190 ? -17.354 7.825 3.146 1.00 79.88 190 LYS A C 1
ATOM 1488 O O . LYS A 1 190 ? -17.314 6.978 4.028 1.00 79.88 190 LYS A O 1
ATOM 1493 N N . GLU A 1 191 ? -16.378 7.948 2.246 1.00 84.44 191 GLU A N 1
ATOM 1494 C CA . GLU A 1 191 ? -15.198 7.071 2.254 1.00 84.44 191 GLU A CA 1
ATOM 1495 C C . GLU A 1 191 ? -14.380 7.238 3.539 1.00 84.44 191 GLU A C 1
ATOM 1497 O O . GLU A 1 191 ? -14.010 6.248 4.166 1.00 84.44 191 GLU A O 1
ATOM 1502 N N . ARG A 1 192 ? -14.134 8.477 3.981 1.00 85.81 192 ARG A N 1
ATOM 1503 C CA . ARG A 1 192 ? -13.403 8.745 5.231 1.00 85.81 192 ARG A CA 1
ATOM 1504 C C . ARG A 1 192 ? -14.144 8.204 6.451 1.00 85.81 192 ARG A C 1
ATOM 1506 O O . ARG A 1 192 ? -13.527 7.586 7.316 1.00 85.81 192 ARG A O 1
ATOM 1513 N N . PHE A 1 193 ? -15.458 8.397 6.496 1.00 84.94 193 PHE A N 1
ATOM 1514 C CA . PHE A 1 193 ? -16.315 7.849 7.538 1.00 84.94 193 PHE A CA 1
ATOM 1515 C C . PHE A 1 193 ? -16.273 6.315 7.550 1.00 84.94 193 PHE A C 1
ATOM 1517 O O . PHE A 1 193 ? -15.988 5.725 8.589 1.00 84.94 193 PHE A O 1
ATOM 1524 N N . ASP A 1 194 ? -16.451 5.665 6.396 1.00 85.50 194 ASP A N 1
ATOM 1525 C CA . ASP A 1 194 ? -16.386 4.204 6.262 1.00 85.50 194 ASP A CA 1
ATOM 1526 C C . ASP A 1 194 ? -15.028 3.661 6.748 1.00 85.50 194 ASP A C 1
ATOM 1528 O O . ASP A 1 194 ? -14.963 2.635 7.427 1.00 85.50 194 ASP A O 1
ATOM 1532 N N . ILE A 1 195 ? -13.932 4.365 6.451 1.00 89.69 195 ILE A N 1
ATOM 1533 C CA . ILE A 1 195 ? -12.580 4.032 6.915 1.00 89.69 195 ILE A CA 1
ATOM 1534 C C . ILE A 1 195 ? -12.456 4.137 8.443 1.00 89.69 195 ILE A C 1
ATOM 1536 O O . ILE A 1 195 ? -11.924 3.226 9.084 1.00 89.69 195 ILE A O 1
ATOM 1540 N N . ILE A 1 196 ? -12.950 5.226 9.040 1.00 90.00 196 ILE A N 1
ATOM 1541 C CA . ILE A 1 196 ? -12.930 5.430 10.496 1.00 90.00 196 ILE A CA 1
ATOM 1542 C C . ILE A 1 196 ? -13.771 4.359 11.194 1.00 90.00 196 ILE A C 1
ATOM 1544 O O . ILE A 1 196 ? -13.321 3.750 12.165 1.00 90.00 196 ILE A O 1
ATOM 1548 N N . MET A 1 197 ? -14.960 4.061 10.670 1.00 88.69 197 MET A N 1
ATOM 1549 C CA . MET A 1 197 ? -15.828 3.028 11.230 1.00 88.69 197 MET A CA 1
ATOM 1550 C C . MET A 1 197 ? -15.182 1.640 11.168 1.00 88.69 197 MET A C 1
ATOM 1552 O O . MET A 1 197 ? -15.253 0.900 12.149 1.00 88.69 197 MET A O 1
ATOM 1556 N N . ARG A 1 198 ? -14.458 1.313 10.087 1.00 88.38 198 ARG A N 1
ATOM 1557 C CA . ARG A 1 198 ? -13.639 0.087 10.013 1.00 88.38 198 ARG A CA 1
ATOM 1558 C C . ARG A 1 198 ? -12.562 0.039 11.097 1.00 88.38 198 ARG A C 1
ATOM 1560 O O . ARG A 1 198 ? -12.285 -1.031 11.632 1.00 88.38 198 ARG A O 1
ATOM 1567 N N . ALA A 1 199 ? -11.948 1.167 11.451 1.00 89.69 199 ALA A N 1
ATOM 1568 C CA . ALA A 1 199 ? -10.995 1.212 12.561 1.00 89.69 199 ALA A CA 1
ATOM 1569 C C . ALA A 1 199 ? -11.665 0.896 13.911 1.00 89.69 199 ALA A C 1
ATOM 1571 O O . ALA A 1 199 ? -11.078 0.207 14.746 1.00 89.69 199 ALA A O 1
ATOM 1572 N N . GLY A 1 200 ? -12.912 1.341 14.095 1.00 88.00 200 GLY A N 1
ATOM 1573 C CA . GLY A 1 200 ? -13.727 1.034 15.273 1.00 88.00 200 GLY A CA 1
ATOM 1574 C C . GLY A 1 200 ? -13.976 -0.465 15.471 1.00 88.00 200 GLY A C 1
ATOM 1575 O O . GLY A 1 200 ? -13.974 -0.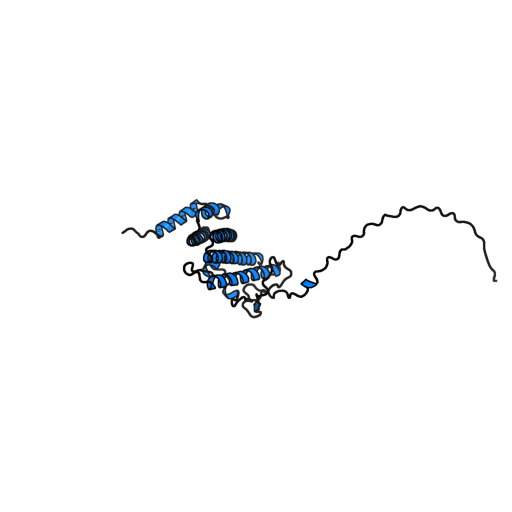939 16.604 1.00 88.00 200 GLY A O 1
ATOM 1576 N N . GLU A 1 201 ? -14.073 -1.245 14.388 1.00 88.06 201 GLU A N 1
ATOM 1577 C CA . GLU A 1 201 ? -14.158 -2.720 14.452 1.00 88.06 201 GLU A CA 1
ATOM 1578 C C . GLU A 1 201 ? -12.926 -3.362 15.111 1.00 88.06 201 GLU A C 1
ATOM 1580 O O . GLU A 1 201 ? -12.979 -4.506 15.554 1.00 88.06 201 GLU A O 1
ATOM 1585 N N . SER A 1 202 ? -11.806 -2.639 15.169 1.00 87.69 202 SER A N 1
ATOM 1586 C CA . SER A 1 202 ? -10.561 -3.082 15.798 1.00 87.69 202 SER A CA 1
ATOM 1587 C C . SER A 1 202 ? -10.402 -2.581 17.242 1.00 87.69 202 SER A C 1
ATOM 1589 O O . SER A 1 202 ? -9.329 -2.746 17.816 1.00 87.69 202 SER A O 1
ATOM 1591 N N . GLY A 1 203 ? -11.449 -1.993 17.837 1.00 86.19 203 GLY A N 1
ATOM 1592 C CA . GLY A 1 203 ? -11.468 -1.558 19.240 1.00 86.19 203 GLY A CA 1
ATOM 1593 C C . GLY A 1 203 ? -10.949 -0.138 19.492 1.00 86.19 203 GLY A C 1
ATOM 1594 O O . GLY A 1 203 ? -10.718 0.225 20.642 1.00 86.19 203 GLY A O 1
ATOM 1595 N N . ILE A 1 204 ? -10.756 0.669 18.443 1.00 90.12 204 ILE A N 1
ATOM 1596 C CA . ILE A 1 204 ? -10.388 2.086 18.583 1.00 90.12 204 ILE A CA 1
ATOM 1597 C C . ILE A 1 204 ? -11.604 2.927 18.982 1.00 90.12 204 ILE A C 1
ATOM 1599 O O . ILE A 1 204 ? -12.700 2.748 18.452 1.00 90.12 204 ILE A O 1
ATOM 1603 N N . ILE A 1 205 ? -11.375 3.925 19.839 1.00 88.12 205 ILE A N 1
ATOM 1604 C CA . ILE A 1 205 ? -12.333 5.001 20.110 1.00 88.12 205 ILE A CA 1
ATOM 1605 C C . ILE A 1 205 ? -12.306 5.997 18.941 1.00 88.12 205 ILE A C 1
ATOM 1607 O O . ILE A 1 205 ? -11.376 6.791 18.790 1.00 88.12 205 ILE A O 1
ATOM 1611 N N . VAL A 1 206 ? -13.327 5.933 18.087 1.00 86.69 206 VAL A N 1
ATOM 1612 C CA . VAL A 1 206 ? -13.360 6.655 16.804 1.00 86.69 206 VAL A CA 1
ATOM 1613 C C . VAL A 1 206 ? -13.735 8.136 16.909 1.00 86.69 206 VAL A C 1
ATOM 1615 O O . VAL A 1 206 ? -13.443 8.892 15.984 1.00 86.69 206 VAL A O 1
ATOM 1618 N N . ASP A 1 207 ? -14.331 8.577 18.020 1.00 84.44 207 ASP A N 1
ATOM 1619 C CA . ASP A 1 207 ? -14.909 9.926 18.149 1.00 84.44 207 ASP A CA 1
ATOM 1620 C C . ASP A 1 207 ? -13.883 11.040 17.886 1.00 84.44 207 ASP A C 1
ATOM 1622 O O . ASP A 1 207 ? -14.152 11.970 17.130 1.00 84.44 207 ASP A O 1
ATOM 1626 N N . ARG A 1 208 ? -12.648 10.888 18.382 1.00 83.12 208 ARG A N 1
ATOM 1627 C CA . ARG A 1 208 ? -11.576 11.871 18.150 1.00 83.12 208 ARG A CA 1
ATOM 1628 C C . ARG A 1 208 ? -11.176 12.013 16.677 1.00 83.12 208 ARG A C 1
ATOM 1630 O O . ARG A 1 208 ? -10.617 13.035 16.286 1.00 83.12 208 ARG A O 1
ATOM 1637 N N . PHE A 1 209 ? -11.377 10.966 15.875 1.00 83.94 209 PHE A N 1
ATOM 1638 C CA . PHE A 1 209 ? -11.078 10.995 14.444 1.00 83.94 209 PHE A CA 1
ATOM 1639 C C . PHE A 1 209 ? -12.211 11.666 13.679 1.00 83.94 209 PHE A C 1
ATOM 1641 O O . PHE A 1 209 ? -11.930 12.420 12.754 1.00 83.94 209 PHE A O 1
ATOM 1648 N N . LEU A 1 210 ? -13.458 11.452 14.109 1.00 80.00 210 LEU A N 1
ATOM 1649 C CA . LEU A 1 210 ? -14.628 12.141 13.568 1.00 80.00 210 LEU A CA 1
ATOM 1650 C C . LEU A 1 210 ? -14.561 13.651 13.845 1.00 80.00 210 LEU A C 1
ATOM 1652 O O . LEU A 1 210 ? -14.752 14.441 12.929 1.00 80.00 210 LEU A O 1
ATOM 1656 N N . ASP A 1 211 ? -14.187 14.049 15.064 1.00 70.94 211 ASP A N 1
ATOM 1657 C CA . ASP A 1 211 ? -14.067 15.462 15.462 1.00 70.94 211 ASP A CA 1
ATOM 1658 C C . ASP A 1 211 ? -12.972 16.234 14.699 1.00 70.94 211 ASP A C 1
ATOM 1660 O O . ASP A 1 211 ? -12.990 17.463 14.651 1.00 70.94 211 ASP A O 1
ATOM 1664 N N . ASN A 1 212 ? -11.990 15.535 14.120 1.00 67.88 212 ASN A N 1
ATOM 1665 C CA . ASN A 1 212 ? -10.881 16.153 13.391 1.00 67.88 212 ASN A CA 1
ATOM 1666 C C . ASN A 1 212 ? -11.032 16.079 11.862 1.00 67.88 212 ASN A C 1
ATOM 1668 O O . ASN A 1 212 ? -10.127 16.532 11.160 1.00 67.88 212 ASN A O 1
ATOM 1672 N N . LEU A 1 213 ? -12.143 15.558 11.326 1.00 65.44 213 LEU A N 1
ATOM 1673 C CA . LEU A 1 213 ? -12.358 15.447 9.873 1.00 65.44 213 LEU A CA 1
ATOM 1674 C C . LEU A 1 213 ? -12.297 16.804 9.158 1.00 65.44 213 LEU A C 1
ATOM 1676 O O . LEU A 1 213 ? -11.662 16.923 8.104 1.00 65.44 213 LEU A O 1
ATOM 1680 N N . ASP A 1 214 ? -12.821 17.838 9.810 1.00 56.06 214 ASP A N 1
ATOM 1681 C CA . ASP A 1 214 ? -12.827 19.235 9.381 1.00 56.06 214 ASP A CA 1
ATOM 1682 C C . ASP A 1 214 ? -11.405 19.757 9.094 1.00 56.06 214 ASP A C 1
ATOM 1684 O O . ASP A 1 214 ? -11.181 20.507 8.144 1.00 56.06 214 ASP A O 1
ATOM 1688 N N . LYS A 1 215 ? -10.413 19.320 9.887 1.00 55.66 215 LYS A N 1
ATOM 1689 C CA . LYS A 1 215 ? -9.005 19.745 9.779 1.00 55.66 215 LYS A CA 1
ATOM 1690 C C . LYS A 1 215 ? -8.225 19.003 8.690 1.00 55.66 215 LYS A C 1
ATOM 1692 O O . LYS A 1 215 ? -7.161 19.466 8.293 1.00 55.66 215 LYS A O 1
ATOM 1697 N N . ILE A 1 216 ? -8.742 17.877 8.188 1.00 53.22 216 ILE A N 1
ATOM 1698 C CA . ILE A 1 216 ? -8.092 17.024 7.170 1.00 53.22 216 ILE A CA 1
ATOM 1699 C C . ILE A 1 216 ? -8.681 17.307 5.766 1.00 53.22 216 ILE A C 1
ATOM 1701 O O . ILE A 1 216 ? -8.555 16.506 4.834 1.00 53.22 216 ILE A O 1
ATOM 1705 N N . GLY A 1 217 ? -9.331 18.464 5.594 1.00 48.94 217 GLY A N 1
ATOM 1706 C CA . GLY A 1 217 ? -9.696 19.013 4.288 1.00 48.94 217 GLY A CA 1
ATOM 1707 C C . GLY A 1 217 ? -10.972 18.463 3.645 1.00 48.94 217 GLY A C 1
ATOM 1708 O O . GLY A 1 217 ? -11.127 18.650 2.444 1.00 48.94 217 GLY A O 1
ATOM 1709 N N . CYS A 1 218 ? -11.882 17.813 4.386 1.00 41.22 218 CYS A N 1
ATOM 1710 C CA . CYS A 1 218 ? -13.215 17.429 3.885 1.00 41.22 218 CYS A CA 1
ATOM 1711 C C . CYS A 1 218 ? -14.271 17.345 5.015 1.00 41.22 218 CYS A C 1
ATOM 1713 O O . CYS A 1 218 ? -14.476 16.271 5.572 1.00 41.22 218 CYS A O 1
ATOM 1715 N N . LEU A 1 219 ? -14.948 18.486 5.230 1.00 62.72 219 LEU A N 1
ATOM 1716 C CA . LEU A 1 219 ? -16.274 18.753 5.836 1.00 62.72 219 LEU A CA 1
ATOM 1717 C C . LEU A 1 219 ? -16.588 18.339 7.292 1.00 62.72 219 LEU A C 1
ATOM 1719 O O . LEU A 1 219 ? -15.960 17.463 7.870 1.00 62.72 219 LEU A O 1
ATOM 1723 N N . THR A 1 220 ? -17.575 19.064 7.847 1.00 58.22 220 THR A N 1
ATOM 1724 C CA . THR A 1 220 ? -17.842 19.311 9.272 1.00 58.22 220 THR A CA 1
ATOM 1725 C C . THR A 1 220 ? -18.475 18.147 10.039 1.00 58.22 220 THR A C 1
ATOM 1727 O O . THR A 1 220 ? -19.209 17.333 9.472 1.00 58.22 220 THR A O 1
ATOM 1730 N N . LYS A 1 221 ? -18.274 18.125 11.364 1.00 60.47 221 LYS A N 1
ATOM 1731 C CA . LYS A 1 221 ? -18.889 17.190 12.333 1.00 60.47 221 LYS A CA 1
ATOM 1732 C C . LYS A 1 221 ? -20.365 16.841 12.062 1.00 60.47 221 LYS A C 1
ATOM 1734 O O . LYS A 1 221 ? -20.745 15.675 12.167 1.00 60.47 221 LYS A O 1
ATOM 1739 N N . ASP A 1 222 ? -21.183 17.815 11.665 1.00 65.69 222 ASP A N 1
ATOM 1740 C CA . ASP A 1 222 ? -22.624 17.634 11.432 1.00 65.69 222 ASP A CA 1
ATOM 1741 C C . ASP A 1 222 ? -22.940 16.621 10.323 1.00 65.69 222 ASP A C 1
ATOM 1743 O O . ASP A 1 222 ? -23.864 15.816 10.458 1.00 65.69 222 ASP A O 1
ATOM 1747 N N . GLN A 1 223 ? -22.146 16.607 9.248 1.00 65.56 223 GLN A N 1
ATOM 1748 C CA . GLN A 1 223 ? -22.337 15.661 8.146 1.00 65.56 223 GLN A CA 1
ATOM 1749 C C . GLN A 1 223 ? -22.001 14.225 8.570 1.00 65.56 223 GLN A C 1
ATOM 1751 O O . GLN A 1 223 ? -22.648 13.274 8.131 1.00 65.56 223 GLN A O 1
ATOM 1756 N N . CYS A 1 224 ? -21.034 14.056 9.475 1.00 63.25 224 CYS A N 1
ATOM 1757 C CA . CYS A 1 224 ? -20.693 12.746 10.029 1.00 63.25 224 CYS A CA 1
ATOM 1758 C C . CYS A 1 224 ? -21.768 12.224 10.985 1.00 63.25 224 CYS A C 1
ATOM 1760 O O . CYS A 1 224 ? -22.082 11.033 10.977 1.00 63.25 224 CYS A O 1
ATOM 1762 N N . GLU A 1 225 ? -22.366 13.106 11.787 1.00 67.62 225 GLU A N 1
ATOM 1763 C CA . GLU A 1 225 ? -23.476 12.743 12.671 1.00 67.62 225 GLU A CA 1
ATOM 1764 C C . GLU A 1 225 ? -24.730 12.323 11.886 1.00 67.62 225 GLU A C 1
ATOM 1766 O O . GLU A 1 225 ? -25.457 11.420 12.310 1.00 67.62 225 GLU A O 1
ATOM 1771 N N . GLU A 1 226 ? -24.978 12.913 10.714 1.00 71.88 226 GLU A N 1
ATOM 1772 C CA . GLU A 1 226 ? -26.068 12.485 9.831 1.00 71.88 226 GLU A CA 1
ATOM 1773 C C . GLU A 1 226 ? -25.858 11.053 9.303 1.00 71.88 226 GLU A C 1
ATOM 1775 O O . GLU A 1 226 ? -26.770 10.223 9.375 1.00 71.88 226 GLU A O 1
ATOM 1780 N N . GLU A 1 227 ? -24.646 10.717 8.853 1.00 66.31 227 GLU A N 1
ATOM 1781 C CA . GLU A 1 227 ? -24.302 9.356 8.414 1.00 66.31 227 GLU A CA 1
ATOM 1782 C C . GLU A 1 227 ? -24.361 8.340 9.571 1.00 66.31 227 GLU A C 1
ATOM 1784 O O . GLU A 1 227 ? -24.887 7.232 9.418 1.00 66.31 227 GLU A O 1
ATOM 1789 N N . LYS A 1 228 ? -23.933 8.734 10.779 1.00 66.69 228 LYS A N 1
ATOM 1790 C CA . LY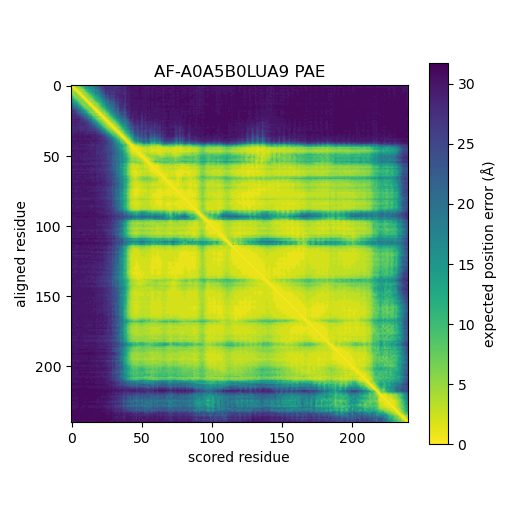S A 1 228 ? -24.055 7.909 11.994 1.00 66.69 228 LYS A CA 1
ATOM 1791 C C . LYS A 1 228 ? -25.519 7.595 12.325 1.00 66.69 228 LYS A C 1
ATOM 1793 O O . LYS A 1 228 ? -25.845 6.454 12.666 1.00 66.69 228 LYS A O 1
ATOM 1798 N N . LYS A 1 229 ? -26.426 8.571 12.179 1.00 73.88 229 LYS A N 1
ATOM 1799 C CA . LYS A 1 229 ? -27.877 8.367 12.353 1.00 73.88 229 LYS A CA 1
ATOM 1800 C C . LYS A 1 229 ? -28.437 7.371 11.336 1.00 73.88 229 LYS A C 1
ATOM 1802 O O . LYS A 1 229 ? -29.189 6.486 11.741 1.00 73.88 229 LYS A O 1
ATOM 1807 N N . LYS A 1 230 ? -28.033 7.460 10.061 1.00 69.69 230 LYS A N 1
ATOM 1808 C CA . LYS A 1 230 ? -28.451 6.524 8.997 1.00 69.69 230 LYS A CA 1
ATOM 1809 C C . LYS A 1 230 ? -28.008 5.081 9.274 1.00 69.69 230 LYS A C 1
ATOM 1811 O O . LYS A 1 230 ? -28.778 4.148 9.070 1.00 69.69 230 LYS A O 1
ATOM 1816 N N . LEU A 1 231 ? -26.801 4.864 9.798 1.00 63.44 231 LEU A N 1
ATOM 1817 C CA . LEU A 1 231 ? -26.355 3.517 10.185 1.00 63.44 231 LEU A CA 1
ATOM 1818 C C . LEU A 1 231 ? -27.150 2.938 11.363 1.00 63.44 231 LEU A C 1
ATOM 1820 O O . LEU A 1 231 ? -27.459 1.745 11.382 1.00 63.44 231 LEU A O 1
ATOM 1824 N N . ASN A 1 232 ? -27.485 3.772 12.347 1.00 63.59 232 ASN A N 1
ATOM 1825 C CA . ASN A 1 232 ? -28.238 3.340 13.523 1.00 63.59 232 ASN A CA 1
ATOM 1826 C C . ASN A 1 232 ? -29.702 3.014 13.199 1.00 63.59 232 ASN A C 1
ATOM 1828 O O . ASN A 1 232 ? -30.275 2.124 13.827 1.00 63.59 232 ASN A O 1
ATOM 1832 N N . THR A 1 233 ? -30.303 3.681 12.211 1.00 59.84 233 THR A N 1
ATOM 1833 C CA . THR A 1 233 ? -31.648 3.341 11.727 1.00 59.84 233 THR A CA 1
ATOM 1834 C C . THR A 1 233 ? -31.662 2.049 10.912 1.00 59.84 233 THR A C 1
ATOM 1836 O O . THR A 1 233 ? -32.607 1.282 11.047 1.00 59.84 233 THR A O 1
ATOM 1839 N N . VAL A 1 234 ? -30.606 1.746 10.148 1.00 58.56 234 VAL A N 1
ATOM 1840 C CA . VAL A 1 234 ? -30.471 0.467 9.417 1.00 58.56 234 VAL A CA 1
ATOM 1841 C C . VAL A 1 234 ? -30.213 -0.719 10.360 1.00 58.56 234 VAL A C 1
ATOM 1843 O O . VAL A 1 234 ? -30.670 -1.828 10.095 1.00 58.56 234 VAL A O 1
ATOM 1846 N N . LYS A 1 235 ? -29.513 -0.508 11.483 1.00 50.50 235 LYS A N 1
ATOM 1847 C CA . LYS A 1 235 ? -29.238 -1.563 12.480 1.00 50.50 235 LYS A CA 1
ATOM 1848 C C . LYS A 1 235 ? -30.415 -1.894 13.404 1.00 50.50 235 LYS A C 1
ATOM 1850 O O . LYS A 1 235 ? -30.352 -2.909 14.097 1.00 50.50 235 LYS A O 1
ATOM 1855 N N . LYS A 1 236 ? -31.471 -1.077 13.450 1.00 40.47 236 LYS A N 1
ATOM 1856 C CA . LYS A 1 236 ? -32.679 -1.376 14.232 1.00 40.47 236 LYS A CA 1
ATOM 1857 C C . LYS A 1 236 ? -33.651 -2.156 13.335 1.00 40.47 236 LYS A C 1
ATOM 1859 O O . LYS A 1 236 ? -34.142 -1.574 12.369 1.00 40.47 236 LYS A O 1
ATOM 1864 N N . PRO A 1 237 ? -33.959 -3.439 13.609 1.00 43.38 237 PRO A N 1
ATOM 1865 C CA . PRO A 1 237 ? -35.053 -4.094 12.906 1.00 43.38 237 PRO A CA 1
ATOM 1866 C C . PRO A 1 237 ? -36.343 -3.316 13.195 1.00 43.38 237 PRO A C 1
ATOM 1868 O O . PRO A 1 237 ? -36.475 -2.770 14.299 1.00 43.38 237 PRO A O 1
ATOM 1871 N N . PRO A 1 238 ? -37.302 -3.258 12.255 1.00 46.66 238 PRO A N 1
ATOM 1872 C CA . PRO A 1 238 ? -38.620 -2.736 12.570 1.00 46.66 238 PRO A CA 1
ATOM 1873 C C . PRO A 1 238 ? -39.168 -3.555 13.738 1.00 46.66 238 PRO A C 1
ATOM 1875 O O . PRO A 1 238 ? -39.294 -4.776 13.641 1.00 46.66 238 PRO A O 1
ATOM 1878 N N . SER A 1 239 ? -39.429 -2.882 14.857 1.00 48.53 239 SER A N 1
ATOM 1879 C CA . SER A 1 239 ? -40.102 -3.475 16.006 1.00 48.53 239 SER A CA 1
ATOM 1880 C C . SER A 1 239 ? -41.466 -3.975 15.537 1.00 48.53 239 SER A C 1
ATOM 1882 O O . SER A 1 239 ? -42.344 -3.162 15.240 1.00 48.53 239 SER A O 1
ATOM 1884 N N . ARG A 1 240 ? -41.599 -5.294 15.406 1.00 41.09 240 ARG A N 1
ATOM 1885 C CA . ARG A 1 240 ? -42.883 -5.987 15.356 1.00 41.09 240 ARG A CA 1
ATOM 1886 C C . ARG A 1 240 ? -43.184 -6.534 16.736 1.00 41.09 240 ARG A C 1
ATOM 1888 O O . ARG A 1 240 ? -42.238 -7.081 17.344 1.00 41.09 240 ARG A O 1
#

Organism: NCBI:txid56615

Radius of gyration: 33.53 Å; Cα contacts (8 Å, |Δi|>4): 243; chains: 1; bounding box: 133×67×62 Å